Protein AF-A0A535D2T0-F1 (afdb_monomer_lite)

pLDDT: mean 85.24, std 17.73, range [29.12, 98.12]

Secondary structure (DSSP, 8-state):
---------S--HHHHHHHTTPBP-STT--SBP-EE---B-TTSPBP--EE-TTT-EEETTEEE-HHHHHHHHH-S-GGG-SSPPPTT--HHHHHHHHHHHHHHHHHHHHHHTPPSS--EEEEEEEEEE--TT-SS-EEEEEEEEE-SSSEEEEEEEEEETTEEEEEEEEETTEEEEEE--HHHHHHHTT----HHHHHHHHHHHHHHHHHHHHHHHTT------------------

Structure (mmCIF, N/CA/C/O backbone):
data_AF-A0A535D2T0-F1
#
_entry.id   AF-A0A535D2T0-F1
#
loop_
_atom_site.group_PDB
_atom_site.id
_atom_site.type_symbol
_atom_site.label_atom_id
_atom_site.label_alt_id
_atom_site.label_comp_id
_atom_site.label_asym_id
_atom_site.label_entity_id
_atom_site.label_seq_id
_atom_site.pdbx_PDB_ins_code
_atom_site.Cartn_x
_atom_site.Cartn_y
_atom_site.Cartn_z
_atom_site.occupancy
_atom_site.B_iso_or_equiv
_atom_site.auth_seq_id
_atom_site.auth_comp_id
_atom_site.auth_asym_id
_atom_site.auth_atom_id
_atom_site.pdbx_PDB_model_num
ATOM 1 N N . MET A 1 1 ? 11.724 24.319 3.355 1.00 32.16 1 MET A N 1
ATOM 2 C CA . MET A 1 1 ? 12.543 24.125 2.138 1.00 32.16 1 MET A CA 1
ATOM 3 C C . MET A 1 1 ? 11.743 23.269 1.171 1.00 32.16 1 MET A C 1
ATOM 5 O O . MET A 1 1 ? 11.440 22.133 1.502 1.00 32.16 1 MET A O 1
ATOM 9 N N . ARG A 1 2 ? 11.297 23.830 0.041 1.00 29.12 2 ARG A N 1
ATOM 10 C CA . ARG A 1 2 ? 10.563 23.071 -0.983 1.00 29.12 2 ARG A CA 1
ATOM 11 C C . ARG A 1 2 ? 11.565 22.182 -1.707 1.00 29.12 2 ARG A C 1
ATOM 13 O O . ARG A 1 2 ? 12.513 22.702 -2.284 1.00 29.12 2 ARG A O 1
ATOM 20 N N . ALA A 1 3 ? 11.389 20.868 -1.647 1.00 35.69 3 ALA A N 1
ATOM 21 C CA . ALA A 1 3 ? 12.226 19.958 -2.407 1.00 35.69 3 ALA A CA 1
ATOM 22 C C . ALA A 1 3 ? 11.875 20.107 -3.896 1.00 35.69 3 ALA A C 1
ATOM 24 O O . ALA A 1 3 ? 10.847 19.625 -4.372 1.00 35.69 3 ALA A O 1
ATOM 25 N N . THR A 1 4 ? 12.705 20.859 -4.615 1.00 38.69 4 THR A N 1
ATOM 26 C CA . THR A 1 4 ? 12.590 21.121 -6.050 1.00 38.69 4 THR A CA 1
ATOM 27 C C . THR A 1 4 ? 13.006 19.870 -6.826 1.00 38.69 4 THR A C 1
ATOM 29 O O . THR A 1 4 ? 14.063 19.821 -7.450 1.00 38.69 4 THR A O 1
ATOM 32 N N . TRP A 1 5 ? 12.197 18.813 -6.772 1.00 50.75 5 TRP A N 1
ATOM 33 C CA . TRP A 1 5 ? 12.393 17.644 -7.624 1.00 50.75 5 TRP A CA 1
ATOM 34 C C . TRP A 1 5 ? 11.958 18.022 -9.035 1.00 50.75 5 TRP A C 1
ATOM 36 O O . TRP A 1 5 ? 10.770 18.049 -9.359 1.00 50.75 5 TRP A O 1
ATOM 46 N N . MET A 1 6 ? 12.945 18.403 -9.846 1.00 41.84 6 MET A N 1
ATOM 47 C CA . MET A 1 6 ? 12.777 18.883 -11.211 1.00 41.84 6 MET A CA 1
ATOM 48 C C . MET A 1 6 ? 11.765 18.039 -11.991 1.00 41.84 6 MET A C 1
ATOM 50 O O . MET A 1 6 ? 11.841 16.808 -12.102 1.00 41.84 6 MET A O 1
ATOM 54 N N . ARG A 1 7 ? 10.796 18.756 -12.549 1.00 45.97 7 ARG A N 1
ATOM 55 C CA . ARG A 1 7 ? 9.816 18.283 -13.513 1.00 45.97 7 ARG A CA 1
ATOM 56 C C . ARG A 1 7 ? 10.589 17.873 -14.783 1.00 45.97 7 ARG A C 1
ATOM 58 O O . ARG A 1 7 ? 10.779 18.696 -15.664 1.00 45.97 7 ARG A O 1
ATOM 65 N N . ARG A 1 8 ? 11.115 16.638 -14.864 1.00 50.62 8 ARG A N 1
ATOM 66 C CA . ARG A 1 8 ? 11.591 16.072 -16.145 1.00 50.62 8 ARG A CA 1
ATOM 67 C C . ARG A 1 8 ? 10.374 15.962 -17.059 1.00 50.62 8 ARG A C 1
ATOM 69 O O . ARG A 1 8 ? 9.537 15.094 -16.839 1.00 50.62 8 ARG A O 1
ATOM 76 N N . THR A 1 9 ? 10.259 16.882 -18.008 1.00 52.25 9 THR A N 1
ATOM 77 C CA . THR A 1 9 ? 9.260 16.867 -19.085 1.00 52.25 9 THR A CA 1
ATOM 78 C C . THR A 1 9 ? 9.832 16.322 -20.396 1.00 52.25 9 THR A C 1
ATOM 80 O O . THR A 1 9 ? 9.062 16.057 -21.309 1.00 52.25 9 THR A O 1
ATOM 83 N N . ALA A 1 10 ? 11.151 16.106 -20.483 1.00 56.84 10 ALA A N 1
ATOM 84 C CA . ALA A 1 10 ? 11.824 15.522 -21.642 1.00 56.84 10 ALA A CA 1
ATOM 85 C C . ALA A 1 10 ? 12.640 14.277 -21.251 1.00 56.84 10 ALA A C 1
ATOM 87 O O . ALA A 1 10 ? 13.249 14.240 -20.175 1.00 56.84 10 ALA A O 1
ATOM 88 N N . THR A 1 11 ? 12.640 13.275 -22.134 1.00 65.31 11 THR A N 1
ATOM 89 C CA . THR A 1 11 ? 13.552 12.122 -22.117 1.00 65.31 11 THR A CA 1
ATOM 90 C C . THR A 1 11 ? 14.993 12.637 -22.109 1.00 65.31 11 THR A C 1
ATOM 92 O O . THR A 1 11 ? 15.336 13.497 -22.916 1.00 65.31 11 THR A O 1
ATOM 95 N N . SER A 1 12 ? 15.831 12.191 -21.167 1.00 74.69 12 SER A N 1
ATOM 96 C CA . SER A 1 12 ? 17.238 12.621 -21.135 1.00 74.69 12 SER A CA 1
ATOM 97 C C . SER A 1 12 ? 18.080 11.839 -22.156 1.00 74.69 12 SER A C 1
ATOM 99 O O . SER A 1 12 ? 17.710 10.712 -22.479 1.00 74.69 12 SER A O 1
ATOM 101 N N . PRO A 1 13 ? 19.250 12.338 -22.601 1.00 78.06 13 PRO A N 1
ATOM 102 C CA . PRO A 1 13 ? 20.151 11.577 -23.479 1.00 78.06 13 PRO A CA 1
ATOM 103 C C . PRO A 1 13 ? 20.547 10.203 -22.909 1.00 78.06 13 PRO A C 1
ATOM 105 O O . PRO A 1 13 ? 20.735 9.239 -23.643 1.00 78.06 13 PRO A O 1
ATOM 108 N N . ALA A 1 14 ? 20.630 10.089 -21.579 1.00 78.19 14 ALA A N 1
ATOM 109 C CA . ALA A 1 14 ? 20.868 8.815 -20.903 1.00 78.19 14 ALA A CA 1
ATOM 110 C C . ALA A 1 14 ? 19.659 7.866 -20.983 1.00 78.19 14 ALA A C 1
ATOM 112 O O . ALA A 1 14 ? 19.832 6.650 -21.036 1.00 78.19 14 ALA A O 1
ATOM 113 N N . ASP A 1 15 ? 18.439 8.409 -21.000 1.00 78.44 15 ASP A N 1
ATOM 114 C CA . ASP A 1 15 ? 17.224 7.625 -21.219 1.00 78.44 15 ASP A CA 1
ATOM 115 C C . ASP A 1 15 ? 17.144 7.167 -22.682 1.00 78.44 15 ASP A C 1
ATOM 117 O O . ASP A 1 15 ? 16.848 6.004 -22.929 1.00 78.44 15 ASP A O 1
ATOM 121 N N . GLU A 1 16 ? 17.479 8.034 -23.643 1.00 81.38 16 GLU A N 1
ATOM 122 C CA . GLU A 1 16 ? 17.550 7.678 -25.068 1.00 81.38 16 GLU A CA 1
ATOM 123 C C . GLU A 1 16 ? 18.555 6.548 -25.315 1.00 81.38 16 GLU A C 1
ATOM 125 O O . GLU A 1 16 ? 18.206 5.543 -25.932 1.00 81.38 16 GLU A O 1
ATOM 130 N N . ALA A 1 17 ? 19.764 6.657 -24.756 1.00 81.00 17 ALA A N 1
ATOM 131 C CA . ALA A 1 17 ? 20.780 5.609 -24.838 1.00 81.00 17 ALA A CA 1
ATOM 132 C C . ALA A 1 17 ? 20.328 4.292 -24.183 1.00 81.00 17 ALA A C 1
ATOM 134 O O . ALA A 1 17 ? 20.606 3.220 -24.711 1.00 81.00 17 ALA A O 1
ATOM 135 N N . ALA A 1 18 ? 19.612 4.356 -23.055 1.00 79.38 18 ALA A N 1
ATOM 136 C CA . ALA A 1 18 ? 19.095 3.169 -22.373 1.00 79.38 18 ALA A CA 1
ATOM 137 C C . ALA A 1 18 ? 17.925 2.497 -23.116 1.00 79.38 18 ALA A C 1
ATOM 139 O O . ALA A 1 18 ? 17.694 1.305 -22.931 1.00 79.38 18 ALA A O 1
ATOM 140 N N . ILE A 1 19 ? 17.162 3.249 -23.915 1.00 89.12 19 ILE A N 1
ATOM 141 C CA . ILE A 1 19 ? 16.020 2.740 -24.690 1.00 89.12 19 ILE A CA 1
ATOM 142 C C . ILE A 1 19 ? 16.472 2.222 -26.062 1.00 89.12 19 ILE A C 1
ATOM 144 O O . ILE A 1 19 ? 15.859 1.294 -26.592 1.00 89.12 19 ILE A O 1
ATOM 148 N N . ALA A 1 20 ? 17.531 2.795 -26.639 1.00 87.75 20 ALA A N 1
ATOM 149 C CA . ALA A 1 20 ? 18.030 2.446 -27.964 1.00 87.75 20 ALA A CA 1
ATOM 150 C C . ALA A 1 20 ? 18.338 0.941 -28.085 1.00 87.75 20 ALA A C 1
ATOM 152 O O . ALA A 1 20 ? 19.278 0.427 -27.485 1.00 87.75 20 ALA A O 1
ATOM 153 N N . GLY A 1 21 ? 17.518 0.227 -28.865 1.00 84.94 21 GLY A N 1
ATOM 154 C CA . GLY A 1 21 ? 17.647 -1.219 -29.079 1.00 84.94 21 GLY A CA 1
ATOM 155 C C . GLY A 1 21 ? 17.269 -2.096 -27.877 1.00 84.94 21 GLY A C 1
ATOM 156 O O . GLY A 1 21 ? 17.417 -3.313 -27.953 1.00 84.94 21 GLY A O 1
ATOM 157 N N . ALA A 1 22 ? 16.772 -1.517 -26.780 1.00 91.25 22 ALA A N 1
ATOM 158 C CA . ALA A 1 22 ? 16.397 -2.272 -25.592 1.00 91.25 22 ALA A CA 1
ATOM 159 C C . ALA A 1 22 ? 15.049 -2.989 -25.771 1.00 91.25 22 ALA A C 1
ATOM 161 O O . ALA A 1 22 ? 14.086 -2.437 -26.311 1.00 91.25 22 ALA A O 1
ATOM 162 N N . ALA A 1 23 ? 14.955 -4.213 -25.251 1.00 94.69 23 ALA A N 1
ATOM 163 C CA . ALA A 1 23 ? 13.699 -4.949 -25.144 1.00 94.69 23 ALA A CA 1
ATOM 164 C C . ALA A 1 23 ? 12.883 -4.493 -23.922 1.00 94.69 23 ALA A C 1
ATOM 166 O O . ALA A 1 23 ? 13.405 -3.903 -22.970 1.00 94.69 23 ALA A O 1
ATOM 167 N N . CYS A 1 24 ? 11.580 -4.767 -23.943 1.00 96.50 24 CYS A N 1
ATOM 168 C CA . CYS A 1 24 ? 10.714 -4.581 -22.785 1.00 96.50 24 CYS A CA 1
ATOM 169 C C . CYS A 1 24 ? 11.124 -5.523 -21.640 1.00 96.50 24 CYS A C 1
ATOM 171 O O . CYS A 1 24 ? 11.307 -6.713 -21.847 1.00 96.50 24 CYS A O 1
ATOM 173 N N . THR A 1 25 ? 11.179 -5.018 -20.405 1.00 96.31 25 THR A N 1
ATOM 174 C CA . THR A 1 25 ? 11.509 -5.818 -19.205 1.00 96.31 25 THR A CA 1
ATOM 175 C C . THR A 1 25 ? 10.333 -6.688 -18.713 1.00 96.31 25 THR A C 1
ATOM 177 O O . THR A 1 25 ? 10.425 -7.360 -17.689 1.00 96.31 25 THR A O 1
ATOM 180 N N . ALA A 1 26 ? 9.190 -6.662 -19.400 1.00 93.94 26 ALA A N 1
ATOM 181 C CA . ALA A 1 26 ? 8.055 -7.507 -19.036 1.00 93.94 26 ALA A CA 1
ATOM 182 C C . ALA A 1 26 ? 8.375 -8.965 -19.388 1.00 93.94 26 ALA A C 1
ATOM 184 O O . ALA A 1 26 ? 8.901 -9.218 -20.470 1.00 93.94 26 ALA A O 1
ATOM 185 N N . ALA A 1 27 ? 8.031 -9.899 -18.497 1.00 90.31 27 ALA A N 1
ATOM 186 C CA . ALA A 1 27 ? 8.139 -11.324 -18.790 1.00 90.31 27 ALA A CA 1
ATOM 187 C C . ALA A 1 27 ? 7.379 -11.654 -20.085 1.00 90.31 27 ALA A C 1
ATOM 189 O O . ALA A 1 27 ? 6.301 -11.102 -20.322 1.00 90.31 27 ALA A O 1
ATOM 190 N N . ASP A 1 28 ? 7.985 -12.497 -20.920 1.00 91.94 28 ASP A N 1
ATOM 191 C CA . ASP A 1 28 ? 7.426 -12.978 -22.188 1.00 91.94 28 ASP A CA 1
ATOM 192 C C . ASP A 1 28 ? 7.034 -11.865 -23.185 1.00 91.94 28 ASP A C 1
ATOM 194 O O . ASP A 1 28 ? 6.155 -12.038 -24.029 1.00 91.94 28 ASP A O 1
ATOM 198 N N . CYS A 1 29 ? 7.677 -10.691 -23.104 1.00 95.06 29 CYS A N 1
ATOM 199 C CA . CYS A 1 29 ? 7.431 -9.576 -24.015 1.00 95.06 29 CYS A CA 1
ATOM 200 C C . CYS A 1 29 ? 8.644 -9.261 -24.893 1.00 95.06 29 CYS A C 1
ATOM 202 O O . CYS A 1 29 ? 9.662 -8.769 -24.418 1.00 95.06 29 CYS A O 1
ATOM 204 N N . GLU A 1 30 ? 8.478 -9.415 -26.204 1.00 94.94 30 GLU A N 1
ATOM 205 C CA . GLU A 1 30 ? 9.540 -9.171 -27.193 1.00 94.94 30 GLU A CA 1
ATOM 206 C C . GLU A 1 30 ? 9.488 -7.766 -27.821 1.00 94.94 30 GLU A C 1
ATOM 208 O O . GLU A 1 30 ? 10.270 -7.427 -28.706 1.00 94.94 30 GLU A O 1
ATOM 213 N N . ARG A 1 31 ? 8.549 -6.913 -27.392 1.00 95.94 31 ARG A N 1
ATOM 214 C CA . ARG A 1 31 ? 8.401 -5.564 -27.958 1.00 95.94 31 ARG A CA 1
ATOM 215 C C . ARG A 1 31 ? 9.595 -4.683 -27.596 1.00 95.94 31 ARG A C 1
ATOM 217 O O . ARG A 1 31 ? 10.077 -4.719 -26.464 1.00 95.94 31 ARG A O 1
ATOM 224 N N . ALA A 1 32 ? 9.972 -3.798 -28.517 1.00 96.00 32 ALA A N 1
ATOM 225 C CA . ALA A 1 32 ? 10.946 -2.749 -28.246 1.00 96.00 32 ALA A CA 1
ATOM 226 C C . ALA A 1 32 ? 10.481 -1.841 -27.095 1.00 96.00 32 ALA A C 1
ATOM 228 O O . ALA A 1 32 ? 9.300 -1.470 -26.992 1.00 96.00 32 ALA A O 1
ATOM 229 N N . ALA A 1 33 ? 11.417 -1.483 -26.223 1.00 95.88 33 ALA A N 1
ATOM 230 C CA . ALA A 1 33 ? 11.189 -0.468 -25.218 1.00 95.88 33 ALA A CA 1
ATOM 231 C C . ALA A 1 33 ? 11.037 0.905 -25.878 1.00 95.88 33 ALA A C 1
ATOM 233 O O . ALA A 1 33 ? 11.656 1.208 -26.893 1.00 95.88 33 ALA A O 1
ATOM 234 N N . VAL A 1 34 ? 10.202 1.746 -25.274 1.00 94.62 34 VAL A N 1
ATOM 235 C CA . VAL A 1 34 ? 9.989 3.135 -25.718 1.00 94.62 34 VAL A CA 1
ATOM 236 C C . VAL A 1 34 ? 10.179 4.135 -24.584 1.00 94.62 34 VAL A C 1
ATOM 238 O O . VAL A 1 34 ? 10.232 5.335 -24.825 1.00 94.62 34 VAL A O 1
ATOM 241 N N . VAL A 1 35 ? 10.252 3.654 -23.341 1.00 93.69 35 VAL A N 1
ATOM 242 C CA . VAL A 1 35 ? 10.495 4.465 -22.149 1.00 93.69 35 VAL A CA 1
ATOM 243 C C . VAL A 1 35 ? 11.373 3.709 -21.162 1.00 93.69 35 VAL A C 1
ATOM 245 O O . VAL A 1 35 ? 11.297 2.483 -21.043 1.00 93.69 35 VAL A O 1
ATOM 248 N N . ARG A 1 36 ? 12.148 4.459 -20.385 1.00 95.62 36 ARG A N 1
ATOM 249 C CA . ARG A 1 36 ? 12.746 3.993 -19.137 1.00 95.62 36 ARG A CA 1
ATOM 250 C C . ARG A 1 36 ? 11.834 4.371 -17.973 1.00 95.62 36 ARG A C 1
ATOM 252 O O . ARG A 1 36 ? 11.166 5.403 -18.012 1.00 95.62 36 ARG A O 1
ATOM 259 N N . CYS A 1 37 ? 11.789 3.543 -16.933 1.00 95.25 37 CYS A N 1
ATOM 260 C CA . CYS A 1 37 ? 11.044 3.889 -15.728 1.00 95.25 37 CYS A CA 1
ATOM 261 C C . CYS A 1 37 ? 11.619 5.159 -15.076 1.00 95.25 37 CYS A C 1
ATOM 263 O O . CYS A 1 37 ? 12.781 5.187 -14.684 1.00 95.25 37 CYS A O 1
ATOM 265 N N . ALA A 1 38 ? 10.780 6.175 -14.868 1.00 94.00 38 ALA A N 1
ATOM 266 C CA . ALA A 1 38 ? 11.188 7.474 -14.326 1.00 94.00 38 ALA A CA 1
ATOM 267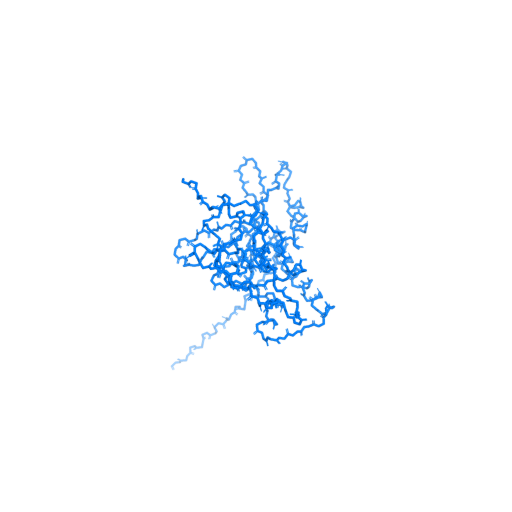 C C . ALA A 1 38 ? 11.409 7.498 -12.797 1.00 94.00 38 ALA A C 1
ATOM 269 O O . ALA A 1 38 ? 11.498 8.574 -12.199 1.00 94.00 38 ALA A O 1
ATOM 270 N N . TYR A 1 39 ? 11.433 6.339 -12.130 1.00 94.44 39 TYR A N 1
ATOM 271 C CA . TYR A 1 39 ? 11.565 6.275 -10.677 1.00 94.44 39 TYR A CA 1
ATOM 272 C C . TYR A 1 39 ? 13.005 6.532 -10.247 1.00 94.44 39 TYR A C 1
ATOM 274 O O . TYR A 1 39 ? 13.928 5.851 -10.698 1.00 94.44 39 TYR A O 1
ATOM 282 N N . ARG A 1 40 ? 13.170 7.477 -9.320 1.00 93.06 40 ARG A N 1
ATOM 283 C CA . ARG A 1 40 ? 14.438 7.801 -8.678 1.00 93.06 40 ARG A CA 1
ATOM 284 C C . ARG A 1 40 ? 14.217 7.901 -7.179 1.00 93.06 40 ARG A C 1
ATOM 286 O O . ARG A 1 40 ? 13.403 8.711 -6.744 1.00 93.06 40 ARG A O 1
ATOM 293 N N . ASP A 1 41 ? 14.906 7.069 -6.408 1.00 91.56 41 ASP A N 1
ATOM 294 C CA . ASP A 1 41 ? 14.770 7.081 -4.954 1.00 91.56 41 ASP A CA 1
ATOM 295 C C . ASP A 1 41 ? 15.443 8.307 -4.317 1.00 91.56 41 ASP A C 1
ATOM 297 O O . ASP A 1 41 ? 16.158 9.075 -4.969 1.00 91.56 41 ASP A O 1
ATOM 301 N N . ARG A 1 42 ? 15.225 8.492 -3.013 1.00 88.00 42 ARG A N 1
ATOM 302 C CA . ARG A 1 42 ? 15.826 9.579 -2.222 1.00 88.00 42 ARG A CA 1
ATOM 303 C C . ARG A 1 42 ? 17.358 9.622 -2.259 1.00 88.00 42 ARG A C 1
ATOM 305 O O . ARG A 1 42 ? 17.931 10.680 -2.029 1.00 88.00 42 ARG A O 1
ATOM 312 N N . ARG A 1 43 ? 18.023 8.491 -2.526 1.00 89.69 43 ARG A N 1
ATOM 313 C CA . ARG A 1 43 ? 19.491 8.385 -2.619 1.00 89.69 43 ARG A CA 1
ATOM 314 C C . ARG A 1 43 ? 19.987 8.683 -4.033 1.00 89.69 43 ARG A C 1
ATOM 316 O O . ARG A 1 43 ? 21.182 8.622 -4.300 1.00 89.69 43 ARG A O 1
ATOM 323 N N . GLY A 1 44 ? 19.069 8.985 -4.947 1.00 90.12 44 GLY A N 1
ATOM 324 C CA . GLY A 1 44 ? 19.352 9.259 -6.340 1.00 90.12 44 GLY A CA 1
ATOM 325 C C . GLY A 1 44 ? 19.502 8.013 -7.206 1.00 90.12 44 GLY A C 1
ATOM 326 O O . GLY A 1 44 ? 19.823 8.186 -8.383 1.00 90.12 44 GLY A O 1
ATOM 327 N N . ARG A 1 45 ? 19.256 6.801 -6.678 1.00 93.56 45 ARG A N 1
ATOM 328 C CA . ARG A 1 45 ? 19.287 5.572 -7.481 1.00 93.56 45 ARG A CA 1
ATOM 329 C C . ARG A 1 45 ? 18.070 5.524 -8.382 1.00 93.56 45 ARG A C 1
ATOM 331 O O . ARG A 1 45 ? 16.946 5.774 -7.949 1.00 93.56 45 ARG A O 1
ATOM 338 N N . GLU A 1 46 ? 18.303 5.171 -9.631 1.00 94.62 46 GLU A N 1
ATOM 339 C CA . GLU A 1 46 ? 17.268 5.102 -10.652 1.00 94.62 46 GLU A CA 1
ATOM 340 C C . GLU A 1 46 ? 16.852 3.657 -10.899 1.00 94.62 46 GLU A C 1
ATOM 342 O O . GLU A 1 46 ? 17.666 2.734 -10.830 1.00 94.62 46 GLU A O 1
ATOM 347 N N . CYS A 1 47 ? 15.587 3.458 -11.256 1.00 95.00 47 CYS A N 1
ATOM 348 C CA . CYS A 1 47 ? 15.182 2.195 -11.848 1.00 95.00 47 CYS A CA 1
ATOM 349 C C . CYS A 1 47 ? 15.848 2.034 -13.224 1.00 95.00 47 CYS A C 1
ATOM 351 O O . CYS A 1 47 ? 15.849 2.950 -14.050 1.00 95.00 47 CYS A O 1
ATOM 353 N N . THR A 1 48 ? 16.413 0.859 -13.480 1.00 94.06 48 THR A N 1
ATOM 354 C CA . THR A 1 48 ? 17.101 0.540 -14.741 1.00 94.06 48 THR A CA 1
ATOM 355 C C . THR A 1 48 ? 16.195 -0.152 -15.759 1.00 94.06 48 THR A C 1
ATOM 357 O O . THR A 1 48 ? 16.626 -0.422 -16.871 1.00 94.06 48 THR A O 1
ATOM 360 N N . THR A 1 49 ? 14.938 -0.430 -15.400 1.00 95.38 49 THR A N 1
ATOM 361 C CA . THR A 1 49 ? 14.004 -1.159 -16.271 1.00 95.38 49 THR A CA 1
ATOM 362 C C . THR A 1 49 ? 13.457 -0.293 -17.407 1.00 95.38 49 THR A C 1
ATOM 364 O O . THR A 1 49 ? 13.192 0.906 -17.242 1.00 95.38 49 THR A O 1
ATOM 367 N N . THR A 1 50 ? 13.228 -0.935 -18.546 1.00 96.69 50 THR A N 1
ATOM 368 C CA . THR A 1 50 ? 12.749 -0.345 -19.800 1.00 96.69 50 THR A CA 1
ATOM 369 C C . THR A 1 50 ? 11.443 -1.013 -20.232 1.00 96.69 50 THR A C 1
ATOM 371 O O . THR A 1 50 ? 11.251 -2.216 -20.048 1.00 96.69 50 THR A O 1
ATOM 374 N N . TRP A 1 51 ? 10.502 -0.243 -20.780 1.00 96.75 51 TRP A N 1
ATOM 375 C CA . TRP A 1 51 ? 9.137 -0.721 -21.030 1.00 96.75 51 TRP A CA 1
ATOM 376 C C . TRP A 1 51 ? 8.605 -0.264 -22.382 1.00 96.75 51 TRP A C 1
ATOM 378 O O . TRP A 1 51 ? 8.863 0.853 -22.838 1.00 96.75 51 TRP A O 1
ATOM 388 N N . CYS A 1 52 ? 7.835 -1.139 -23.026 1.00 96.56 52 CYS A N 1
ATOM 389 C CA . CYS A 1 52 ? 7.094 -0.810 -24.237 1.00 96.56 52 CYS A CA 1
ATOM 390 C C . CYS A 1 52 ? 5.837 0.018 -23.902 1.00 96.56 52 CYS A C 1
ATOM 392 O O . CYS A 1 52 ? 5.436 0.144 -22.742 1.00 96.56 52 CYS A O 1
ATOM 394 N N . GLY A 1 53 ? 5.170 0.553 -24.929 1.00 94.12 53 GLY A N 1
ATOM 395 C CA . GLY A 1 53 ? 3.967 1.374 -24.749 1.00 94.12 53 GLY A CA 1
ATOM 396 C C . GLY A 1 53 ? 2.791 0.663 -24.066 1.00 94.12 53 GLY A C 1
ATOM 397 O O . GLY A 1 53 ? 1.934 1.341 -23.517 1.00 94.12 53 GLY A O 1
ATOM 398 N N . GLN A 1 54 ? 2.761 -0.676 -24.063 1.00 95.56 54 GLN A N 1
ATOM 399 C CA . GLN A 1 54 ? 1.712 -1.459 -23.396 1.00 95.56 54 GLN A CA 1
ATOM 400 C C . GLN A 1 54 ? 1.994 -1.741 -21.916 1.00 95.56 54 GLN A C 1
ATOM 402 O O . GLN A 1 54 ? 1.057 -1.920 -21.147 1.00 95.56 54 GLN A O 1
ATOM 407 N N . HIS A 1 55 ? 3.266 -1.805 -21.516 1.00 96.69 55 HIS A N 1
ATOM 408 C CA . HIS A 1 55 ? 3.648 -2.199 -20.157 1.00 96.69 55 HIS A CA 1
ATOM 409 C C . HIS A 1 55 ? 4.129 -1.034 -19.286 1.00 96.69 55 HIS A C 1
ATOM 411 O O . HIS A 1 55 ? 4.342 -1.212 -18.083 1.00 96.69 55 HIS A O 1
ATOM 417 N N . ARG A 1 56 ? 4.282 0.161 -19.865 1.00 95.50 56 ARG A N 1
ATOM 418 C CA . ARG A 1 56 ? 4.452 1.383 -19.078 1.00 95.50 56 ARG A CA 1
ATOM 419 C C . ARG A 1 56 ? 3.139 1.767 -18.404 1.00 95.50 56 ARG A C 1
ATOM 421 O O . ARG A 1 56 ? 2.062 1.566 -18.958 1.00 95.50 56 ARG A O 1
ATOM 428 N N . VAL A 1 57 ? 3.242 2.376 -17.232 1.00 95.88 57 VAL A N 1
ATOM 429 C CA . VAL A 1 57 ? 2.105 2.952 -16.514 1.00 95.88 57 VAL A CA 1
ATOM 430 C C . VAL A 1 57 ? 2.401 4.423 -16.260 1.00 95.88 57 VAL A C 1
ATOM 432 O O . VAL A 1 57 ? 3.441 4.753 -15.692 1.00 95.88 57 VAL A O 1
ATOM 435 N N . GLU A 1 58 ? 1.498 5.303 -16.682 1.00 93.50 58 GLU A N 1
ATOM 436 C CA . GLU A 1 58 ? 1.590 6.734 -16.388 1.00 93.50 58 GLU A CA 1
ATOM 437 C C . GLU A 1 58 ? 1.087 7.001 -14.966 1.00 93.50 58 GLU A C 1
ATOM 439 O O . GLU A 1 58 ? -0.037 6.640 -14.616 1.00 93.50 58 GLU A O 1
ATOM 444 N N . ALA A 1 59 ? 1.904 7.654 -14.143 1.00 88.50 59 ALA A N 1
ATOM 445 C CA . ALA A 1 59 ? 1.499 8.149 -12.829 1.00 88.50 59 ALA A CA 1
ATOM 446 C C . ALA A 1 59 ? 2.081 9.548 -12.629 1.00 88.50 59 ALA A C 1
ATOM 448 O O . ALA A 1 59 ? 3.222 9.804 -12.998 1.00 88.50 59 ALA A O 1
ATOM 449 N N . SER A 1 60 ? 1.301 10.491 -12.096 1.00 85.00 60 SER A N 1
ATOM 450 C CA . SER A 1 60 ? 1.765 11.872 -11.861 1.00 85.00 60 SER A CA 1
ATOM 451 C C . SER A 1 60 ? 2.451 12.526 -13.084 1.00 85.00 60 SER A C 1
ATOM 453 O O . SER A 1 60 ? 3.389 13.309 -12.932 1.00 85.00 60 SER A O 1
ATOM 455 N N . GLY A 1 61 ? 1.995 12.184 -14.297 1.00 86.56 61 GLY A N 1
ATOM 456 C CA . GLY A 1 61 ? 2.524 12.698 -15.566 1.00 86.56 61 GLY A CA 1
ATOM 457 C C . GLY A 1 61 ? 3.896 12.153 -15.983 1.00 86.56 61 GLY A C 1
ATOM 458 O O . GLY A 1 61 ? 4.581 12.815 -16.761 1.00 86.56 61 GLY A O 1
ATOM 459 N N . LYS A 1 62 ? 4.333 11.006 -15.445 1.00 90.69 62 LYS A N 1
ATOM 460 C CA . LYS A 1 62 ? 5.590 10.342 -15.816 1.00 90.69 62 LYS A CA 1
ATOM 461 C C . LYS A 1 62 ? 5.387 8.838 -16.060 1.00 90.69 62 LYS A C 1
ATOM 463 O O . LYS A 1 62 ? 4.571 8.222 -15.365 1.00 90.69 62 LYS A O 1
ATOM 468 N N . PRO A 1 63 ? 6.192 8.223 -16.948 1.00 93.94 63 PRO A N 1
ATOM 469 C CA . PRO A 1 63 ? 6.132 6.793 -17.206 1.00 93.94 63 PRO A CA 1
ATOM 470 C C . PRO A 1 63 ? 6.891 5.993 -16.140 1.00 93.94 63 PRO A C 1
ATOM 472 O O . PRO A 1 63 ? 8.062 6.245 -15.842 1.00 93.94 63 PRO A O 1
ATOM 475 N N . TYR A 1 64 ? 6.250 4.961 -15.605 1.00 95.06 64 TYR A N 1
ATOM 476 C CA . TYR A 1 64 ? 6.825 4.046 -14.624 1.00 95.06 64 TYR A CA 1
ATOM 477 C C . TYR A 1 64 ? 6.645 2.587 -15.037 1.00 95.06 64 TYR A C 1
ATOM 479 O O . TYR A 1 64 ? 5.750 2.233 -15.807 1.00 95.06 64 TYR A O 1
ATOM 487 N N . CYS A 1 65 ? 7.473 1.713 -14.465 1.00 95.81 65 CYS A N 1
ATOM 488 C CA . CYS A 1 65 ? 7.152 0.294 -14.408 1.00 95.81 65 CYS A CA 1
ATOM 489 C C . CYS A 1 65 ? 5.919 0.074 -13.515 1.00 95.81 65 CYS A C 1
ATOM 491 O O . CYS A 1 65 ? 5.668 0.862 -12.599 1.00 95.81 65 CYS A O 1
ATOM 493 N N . ARG A 1 66 ? 5.188 -1.034 -13.700 1.00 93.88 66 ARG A N 1
ATOM 494 C CA . ARG A 1 66 ? 4.012 -1.375 -12.870 1.00 93.88 66 ARG A CA 1
ATOM 495 C C . ARG A 1 66 ? 4.292 -1.280 -11.365 1.00 93.88 66 ARG A C 1
ATOM 497 O O . ARG A 1 66 ? 3.462 -0.790 -10.605 1.00 93.88 66 ARG A O 1
ATOM 504 N N . ARG A 1 67 ? 5.475 -1.731 -10.937 1.00 93.81 67 ARG A N 1
ATOM 505 C CA . ARG A 1 67 ? 5.912 -1.686 -9.535 1.00 93.81 67 ARG A CA 1
ATOM 506 C C . ARG A 1 67 ? 5.987 -0.249 -9.016 1.00 93.81 67 ARG A C 1
ATOM 508 O O . ARG A 1 67 ? 5.387 0.063 -7.992 1.00 93.81 67 ARG A O 1
ATOM 515 N N . HIS A 1 68 ? 6.740 0.610 -9.695 1.00 95.44 68 HIS A N 1
ATOM 516 C CA . HIS A 1 68 ? 6.967 1.985 -9.252 1.00 95.44 68 HIS A CA 1
ATOM 517 C C . HIS A 1 68 ? 5.751 2.876 -9.461 1.00 95.44 68 HIS A C 1
ATOM 519 O O . HIS A 1 68 ? 5.547 3.780 -8.662 1.00 95.44 68 HIS A O 1
ATOM 525 N N . ALA A 1 69 ? 4.896 2.574 -10.436 1.00 93.31 69 ALA A N 1
ATOM 526 C CA . ALA A 1 69 ? 3.584 3.200 -10.544 1.00 93.31 69 ALA A CA 1
ATOM 527 C C . ALA A 1 69 ? 2.722 2.913 -9.309 1.00 93.31 69 ALA A C 1
ATOM 529 O O . ALA A 1 69 ? 2.108 3.828 -8.774 1.00 93.31 69 ALA A O 1
ATOM 530 N N . GLY A 1 70 ? 2.727 1.670 -8.808 1.00 92.06 70 GLY A N 1
ATOM 531 C CA . GLY A 1 70 ? 2.033 1.314 -7.567 1.00 92.06 70 GLY A CA 1
ATOM 532 C C . GLY A 1 70 ? 2.588 2.044 -6.342 1.00 92.06 70 GLY A C 1
ATOM 533 O O . GLY A 1 70 ? 1.824 2.497 -5.497 1.00 92.06 70 GLY A O 1
ATOM 534 N N . VAL A 1 71 ? 3.912 2.216 -6.267 1.00 93.19 71 VAL A N 1
ATOM 535 C CA . VAL A 1 71 ? 4.545 3.012 -5.204 1.00 93.19 71 VAL A CA 1
ATOM 536 C C . VAL A 1 71 ? 4.136 4.479 -5.305 1.00 93.19 71 VAL A C 1
ATOM 538 O O . VAL A 1 71 ? 3.664 5.030 -4.325 1.00 93.19 71 VAL A O 1
ATOM 541 N N . VAL A 1 72 ? 4.272 5.108 -6.473 1.00 91.38 72 VAL A N 1
ATOM 542 C CA . VAL A 1 72 ? 3.928 6.527 -6.668 1.00 91.38 72 VAL A CA 1
ATOM 543 C C . VAL A 1 72 ? 2.436 6.771 -6.438 1.00 91.38 72 VAL A C 1
ATOM 545 O O . VAL A 1 72 ? 2.078 7.736 -5.770 1.00 91.38 72 VAL A O 1
ATOM 548 N N . GLY A 1 73 ? 1.573 5.873 -6.918 1.00 89.44 73 GLY A N 1
ATOM 549 C CA . GLY A 1 73 ? 0.128 5.945 -6.706 1.00 89.44 73 GLY A CA 1
ATOM 550 C C . GLY A 1 73 ? -0.286 5.823 -5.237 1.00 89.44 73 GLY A C 1
ATOM 551 O O . GLY A 1 73 ? -1.298 6.398 -4.848 1.00 89.44 73 GLY A O 1
ATOM 552 N N . ALA A 1 74 ? 0.506 5.137 -4.405 1.00 89.56 74 ALA A N 1
ATOM 553 C CA . ALA A 1 74 ? 0.265 5.058 -2.966 1.00 89.56 74 ALA A CA 1
ATOM 554 C C . ALA A 1 74 ? 0.528 6.390 -2.240 1.00 89.56 74 ALA A C 1
ATOM 556 O O . ALA A 1 74 ? -0.073 6.649 -1.200 1.00 89.56 74 ALA A O 1
ATOM 557 N N . LEU A 1 75 ? 1.406 7.249 -2.767 1.00 86.75 75 LEU A N 1
ATOM 558 C CA . LEU A 1 75 ? 1.866 8.477 -2.107 1.00 86.75 75 LEU A CA 1
ATOM 559 C C . LEU A 1 75 ? 0.923 9.662 -2.372 1.00 86.75 75 LEU A C 1
ATOM 561 O O . LEU A 1 75 ? 1.338 10.688 -2.908 1.00 86.75 75 LEU A O 1
ATOM 565 N N . ALA A 1 76 ? -0.350 9.516 -1.985 1.00 62.78 76 ALA A N 1
ATOM 566 C CA . ALA A 1 76 ? -1.452 10.441 -2.287 1.00 62.78 76 ALA A CA 1
ATOM 567 C C . ALA A 1 76 ? -1.186 11.924 -1.946 1.00 62.78 76 ALA A C 1
ATOM 569 O O . ALA A 1 76 ? -1.798 12.804 -2.549 1.00 62.78 76 ALA A O 1
ATOM 570 N N . SER A 1 77 ? -0.258 12.222 -1.030 1.00 63.19 77 SER A N 1
ATOM 571 C CA . SER A 1 77 ? 0.293 13.568 -0.873 1.00 63.19 77 SER A CA 1
ATOM 572 C C . SER A 1 77 ? 1.808 13.517 -0.666 1.00 63.19 77 SER A C 1
ATOM 574 O O . SER A 1 77 ? 2.321 13.137 0.387 1.00 63.19 77 SER A O 1
ATOM 576 N N . TRP A 1 78 ? 2.524 13.930 -1.711 1.00 64.31 78 TRP A N 1
ATOM 577 C CA . TRP A 1 78 ? 3.982 14.053 -1.759 1.00 64.31 78 TRP A CA 1
ATOM 578 C C . TRP A 1 78 ? 4.544 15.019 -0.703 1.00 64.31 78 TRP A C 1
ATOM 580 O O . TRP A 1 78 ? 5.739 14.980 -0.419 1.00 64.31 78 TRP A O 1
ATOM 590 N N . GLU A 1 79 ? 3.696 15.863 -0.108 1.00 56.69 79 GLU A N 1
ATOM 591 C CA . GLU A 1 79 ? 4.061 16.843 0.920 1.00 56.69 79 GLU A CA 1
ATOM 592 C C . GLU A 1 79 ? 4.472 16.187 2.250 1.00 56.69 79 GLU A C 1
ATOM 594 O O . GLU A 1 79 ? 5.186 16.804 3.038 1.00 56.69 79 GLU A O 1
ATOM 599 N N . TYR A 1 80 ? 4.081 14.927 2.484 1.00 58.62 80 TYR A N 1
ATOM 600 C CA . TYR A 1 80 ? 4.368 14.180 3.719 1.00 58.62 80 TYR A CA 1
ATOM 601 C C . TYR A 1 80 ? 5.473 13.127 3.565 1.00 58.62 80 TYR A C 1
ATOM 603 O O . TYR A 1 80 ? 5.618 12.242 4.412 1.00 58.62 80 TYR A O 1
ATOM 611 N N . VAL A 1 81 ? 6.237 13.184 2.473 1.00 68.38 81 VAL A N 1
ATOM 612 C CA . VAL A 1 81 ? 7.251 12.180 2.142 1.00 68.38 81 VAL A CA 1
ATOM 613 C C . VAL A 1 81 ? 8.626 12.833 2.047 1.00 68.38 81 VAL A C 1
ATOM 615 O O . VAL A 1 81 ? 8.862 13.701 1.208 1.00 68.38 81 VAL A O 1
ATOM 618 N N . ASP A 1 82 ? 9.569 12.370 2.869 1.00 75.56 82 ASP A N 1
ATOM 619 C CA . ASP A 1 82 ? 10.969 12.807 2.819 1.00 75.56 82 ASP A CA 1
ATOM 620 C C . ASP A 1 82 ? 11.744 12.046 1.727 1.00 75.56 82 ASP A C 1
ATOM 622 O O . ASP A 1 82 ? 12.572 11.163 1.989 1.00 75.56 82 ASP A O 1
ATOM 626 N N . GLY A 1 83 ? 11.399 12.349 0.475 1.00 82.06 83 GLY A N 1
ATOM 627 C CA . GLY A 1 83 ? 11.946 11.701 -0.715 1.00 82.06 83 GLY A CA 1
ATOM 628 C C . GLY A 1 83 ? 11.360 10.311 -0.988 1.00 82.06 83 GLY A C 1
ATOM 629 O O . GLY A 1 83 ? 10.875 9.617 -0.094 1.00 82.06 83 GLY A O 1
ATOM 630 N N . LEU A 1 84 ? 11.406 9.897 -2.256 1.00 88.38 84 LEU A N 1
ATOM 631 C CA . LEU A 1 84 ? 10.838 8.617 -2.674 1.00 88.38 84 LEU A CA 1
ATOM 632 C C . LEU A 1 84 ? 11.535 7.435 -1.967 1.00 88.38 84 LEU A C 1
ATOM 634 O O . LEU A 1 84 ? 12.758 7.480 -1.779 1.00 88.38 84 LEU A O 1
ATOM 638 N N . PRO A 1 85 ? 10.782 6.383 -1.590 1.00 90.75 85 PRO A N 1
ATOM 639 C CA . PRO A 1 85 ? 11.349 5.184 -0.980 1.00 90.75 85 PRO A CA 1
ATOM 640 C C . PRO A 1 85 ? 12.435 4.557 -1.852 1.00 90.75 85 PRO A C 1
ATOM 642 O O . PRO A 1 85 ? 12.458 4.773 -3.069 1.00 90.75 85 PRO A O 1
ATOM 645 N N . ASP A 1 86 ? 13.306 3.760 -1.229 1.00 91.12 86 ASP A N 1
ATOM 646 C CA . ASP A 1 86 ? 14.383 3.047 -1.912 1.00 91.12 86 ASP A CA 1
ATOM 647 C C . ASP A 1 86 ? 13.837 2.315 -3.155 1.00 91.12 86 ASP A C 1
ATOM 649 O O . ASP A 1 86 ? 12.729 1.773 -3.131 1.00 91.12 86 ASP A O 1
ATOM 653 N N . VAL A 1 87 ? 14.604 2.303 -4.256 1.00 93.25 87 VAL A N 1
ATOM 654 C CA . VAL A 1 87 ? 14.152 1.762 -5.560 1.00 93.25 87 VAL A CA 1
ATOM 655 C C . VAL A 1 87 ? 13.606 0.332 -5.456 1.00 93.25 87 VAL A C 1
ATOM 657 O O . VAL A 1 87 ? 12.690 -0.048 -6.191 1.00 93.25 87 VAL A O 1
ATOM 660 N N . ASP A 1 88 ? 14.122 -0.428 -4.490 1.00 91.81 88 ASP A N 1
ATOM 661 C CA . ASP A 1 88 ? 13.741 -1.803 -4.210 1.00 91.81 88 ASP A CA 1
ATOM 662 C C . ASP A 1 88 ? 12.740 -1.987 -3.073 1.00 91.81 88 ASP A C 1
ATOM 664 O O . ASP A 1 88 ? 12.387 -3.127 -2.774 1.00 91.81 88 ASP A O 1
ATOM 668 N N . SER A 1 89 ? 12.185 -0.916 -2.521 1.00 91.75 89 SER A N 1
ATOM 669 C CA . SER A 1 89 ? 11.087 -1.024 -1.570 1.00 91.75 89 SER A CA 1
ATOM 670 C C . SER A 1 89 ? 9.743 -1.191 -2.280 1.00 91.75 89 SER A C 1
ATOM 672 O O . SER A 1 89 ? 9.463 -0.583 -3.318 1.00 91.75 89 SER A O 1
ATOM 674 N N . ARG A 1 90 ? 8.886 -2.045 -1.724 1.00 92.44 90 ARG A N 1
ATOM 675 C CA . ARG A 1 90 ? 7.460 -2.175 -2.061 1.00 92.44 90 ARG A CA 1
ATOM 676 C C . ARG A 1 90 ? 6.555 -1.741 -0.908 1.00 92.44 90 ARG A C 1
ATOM 678 O O . ARG A 1 90 ? 5.338 -1.830 -1.048 1.00 92.44 90 ARG A O 1
ATOM 685 N N . ALA A 1 91 ? 7.124 -1.243 0.191 1.00 94.50 91 ALA A N 1
ATOM 686 C CA . ALA A 1 91 ? 6.396 -0.983 1.429 1.00 94.50 91 ALA A CA 1
ATOM 687 C C . ALA A 1 91 ? 5.179 -0.047 1.258 1.00 94.50 91 ALA A C 1
ATOM 689 O O . ALA A 1 91 ? 4.085 -0.451 1.654 1.00 94.50 91 ALA A O 1
ATOM 690 N N . PRO A 1 92 ? 5.277 1.128 0.595 1.00 94.19 92 PRO A N 1
ATOM 691 C CA . PRO A 1 92 ? 4.115 2.006 0.422 1.00 94.19 92 PRO A CA 1
ATOM 692 C C . PRO A 1 92 ? 3.009 1.363 -0.415 1.00 94.19 92 PRO A C 1
ATOM 694 O O . PRO A 1 92 ? 1.830 1.491 -0.096 1.00 94.19 92 PRO A O 1
ATOM 697 N N . ALA A 1 93 ? 3.393 0.649 -1.477 1.00 94.25 93 ALA A N 1
ATOM 698 C CA . ALA A 1 93 ? 2.448 -0.040 -2.346 1.00 94.25 93 ALA A CA 1
ATOM 699 C C . ALA A 1 93 ? 1.728 -1.166 -1.592 1.00 94.25 93 ALA A C 1
ATOM 701 O O . ALA A 1 93 ? 0.521 -1.329 -1.749 1.00 94.25 93 ALA A O 1
ATOM 702 N N . LEU A 1 94 ? 2.450 -1.913 -0.750 1.00 96.25 94 LEU A N 1
ATOM 703 C CA . LEU A 1 94 ? 1.872 -2.985 0.054 1.00 96.25 94 LEU A CA 1
ATOM 704 C C . LEU A 1 94 ? 0.889 -2.449 1.104 1.00 96.25 94 LEU A C 1
ATOM 706 O O . LEU A 1 94 ? -0.213 -2.987 1.220 1.00 96.25 94 LEU A O 1
ATOM 710 N N . VAL A 1 95 ? 1.249 -1.375 1.818 1.00 96.19 95 VAL A N 1
ATOM 711 C CA . VAL A 1 95 ? 0.333 -0.701 2.757 1.00 96.19 95 VAL A CA 1
ATOM 712 C C . VAL A 1 95 ? -0.900 -0.210 2.014 1.00 96.19 95 VAL A C 1
ATOM 714 O O . VAL A 1 95 ? -2.010 -0.547 2.401 1.00 96.19 95 VAL A O 1
ATOM 717 N N . SER A 1 96 ? -0.720 0.538 0.921 1.00 95.06 96 SER A N 1
ATOM 718 C CA . SER A 1 96 ? -1.834 1.104 0.154 1.00 95.06 96 SER A CA 1
ATOM 719 C C . SER A 1 96 ? -2.791 0.032 -0.351 1.00 95.06 96 SER A C 1
ATOM 721 O O . SER A 1 96 ? -3.997 0.145 -0.152 1.00 95.06 96 SER A O 1
ATOM 723 N N . TRP A 1 97 ? -2.261 -1.028 -0.964 1.00 94.94 97 TRP A N 1
ATOM 724 C CA . TRP A 1 97 ? -3.081 -2.094 -1.523 1.00 94.94 97 TRP A CA 1
ATOM 725 C C . TRP A 1 97 ? -3.855 -2.835 -0.430 1.00 94.94 97 TRP A C 1
ATOM 727 O O . TRP A 1 97 ? -5.072 -2.959 -0.527 1.00 94.94 97 TRP A O 1
ATOM 737 N N . THR A 1 98 ? -3.180 -3.228 0.654 1.00 96.75 98 THR A N 1
ATOM 738 C CA . THR A 1 98 ? -3.842 -3.919 1.774 1.00 96.75 98 THR A CA 1
ATOM 739 C C . THR A 1 98 ? -4.879 -3.017 2.447 1.00 96.75 98 THR A C 1
ATOM 741 O O . THR A 1 98 ? -5.965 -3.470 2.801 1.00 96.75 98 THR A O 1
ATOM 744 N N . SER A 1 99 ? -4.586 -1.721 2.590 1.00 96.44 99 SER A N 1
ATOM 745 C CA . SER A 1 99 ? -5.531 -0.759 3.154 1.00 96.44 99 SER A CA 1
ATOM 746 C C . SER A 1 99 ? -6.767 -0.577 2.285 1.00 96.44 99 SER A C 1
A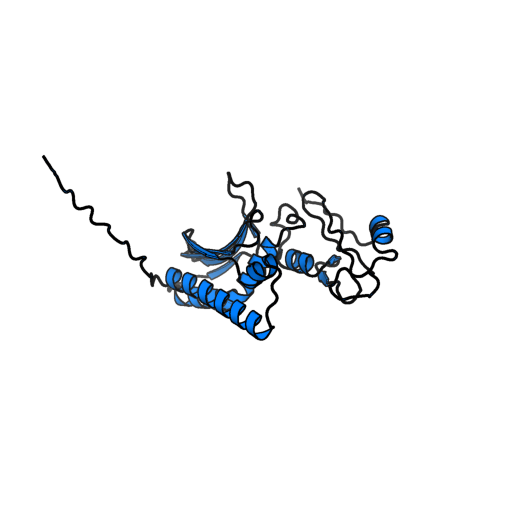TOM 748 O O . SER A 1 99 ? -7.869 -0.542 2.823 1.00 96.44 99 SER A O 1
ATOM 750 N N . ASN A 1 100 ? -6.612 -0.495 0.964 1.00 96.06 100 ASN A N 1
ATOM 751 C CA . ASN A 1 100 ? -7.740 -0.341 0.044 1.00 96.06 100 ASN A CA 1
ATOM 752 C C . ASN A 1 100 ? -8.684 -1.551 0.094 1.00 96.06 100 ASN A C 1
ATOM 754 O O . ASN A 1 100 ? -9.900 -1.381 0.097 1.00 96.06 100 ASN A O 1
ATOM 758 N N . GLU A 1 101 ? -8.130 -2.759 0.204 1.00 96.88 101 GLU A N 1
ATOM 759 C CA . GLU A 1 101 ? -8.899 -4.004 0.333 1.00 96.88 101 GLU A CA 1
ATOM 760 C C . GLU A 1 101 ? -9.696 -4.073 1.649 1.00 96.88 101 GLU A C 1
ATOM 762 O O . GLU A 1 101 ? -10.769 -4.678 1.710 1.00 96.88 101 GLU A O 1
ATOM 767 N N . LEU A 1 102 ? -9.199 -3.430 2.712 1.00 97.31 102 LEU A N 1
ATOM 768 C CA . LEU A 1 102 ? -9.822 -3.439 4.037 1.00 97.31 102 LEU A CA 1
ATOM 769 C C . LEU A 1 102 ? -10.658 -2.191 4.366 1.00 97.31 102 LEU A C 1
ATOM 771 O O . LEU A 1 102 ? -11.429 -2.228 5.329 1.00 97.31 102 LEU A O 1
ATOM 775 N N . ASP A 1 103 ? -10.549 -1.110 3.587 1.00 97.56 103 ASP A N 1
ATOM 776 C CA . ASP A 1 103 ? -11.084 0.222 3.918 1.00 97.56 103 ASP A CA 1
ATOM 777 C C . ASP A 1 103 ? -12.571 0.186 4.286 1.00 97.56 103 ASP A C 1
ATOM 779 O O . ASP A 1 103 ? -12.954 0.587 5.388 1.00 97.56 103 ASP A O 1
ATOM 783 N N . SER A 1 104 ? -13.414 -0.357 3.407 1.00 97.88 104 SER A N 1
ATOM 784 C CA . SER A 1 104 ? -14.867 -0.374 3.614 1.00 97.88 104 SER A CA 1
ATOM 785 C C . SER A 1 104 ? -15.269 -1.102 4.904 1.00 97.88 104 SER A C 1
ATOM 787 O O . SER A 1 104 ? -16.130 -0.621 5.650 1.00 97.88 104 SER A O 1
ATOM 789 N N . ARG A 1 105 ? -14.600 -2.220 5.210 1.00 97.94 105 ARG A N 1
ATOM 790 C CA . ARG A 1 105 ? -14.855 -3.054 6.391 1.00 97.94 105 ARG A CA 1
ATOM 791 C C . ARG A 1 105 ? -14.369 -2.375 7.669 1.00 97.94 105 ARG A C 1
ATOM 793 O O . ARG A 1 105 ? -15.104 -2.347 8.656 1.00 97.94 105 ARG A O 1
ATOM 800 N N . ILE A 1 106 ? -13.180 -1.769 7.647 1.00 97.88 106 ILE A N 1
ATOM 801 C CA . ILE A 1 106 ? -12.634 -1.023 8.792 1.00 97.88 106 ILE A CA 1
ATOM 802 C C . ILE A 1 106 ? -13.521 0.185 9.115 1.00 97.88 106 ILE A C 1
ATOM 804 O O . ILE A 1 106 ? -13.880 0.410 10.272 1.00 97.88 106 ILE A O 1
ATOM 808 N N . ARG A 1 107 ? -13.972 0.929 8.098 1.00 97.81 107 ARG A N 1
ATOM 809 C CA . ARG A 1 107 ? -14.930 2.028 8.302 1.00 97.81 107 ARG A CA 1
ATOM 810 C C . ARG A 1 107 ? -16.256 1.536 8.874 1.00 97.81 107 ARG A C 1
ATOM 812 O O . ARG A 1 107 ? -16.876 2.237 9.671 1.00 97.81 107 ARG A O 1
ATOM 819 N N . ALA A 1 108 ? -16.737 0.371 8.442 1.00 97.00 108 ALA A N 1
ATOM 820 C CA . ALA A 1 108 ? -17.980 -0.204 8.947 1.00 97.00 108 ALA A CA 1
ATOM 821 C C . ALA A 1 108 ? -17.884 -0.554 10.441 1.00 97.00 108 ALA A C 1
ATOM 823 O O . ALA A 1 108 ? -18.749 -0.129 11.206 1.00 97.00 108 ALA A O 1
ATOM 824 N N . VAL A 1 109 ? -16.821 -1.241 10.876 1.00 96.75 109 VAL A N 1
ATOM 825 C CA . VAL A 1 109 ? -16.651 -1.592 12.297 1.00 96.75 109 VAL A CA 1
ATOM 826 C C . VAL A 1 109 ? -16.424 -0.358 13.174 1.00 96.75 109 VAL A C 1
ATOM 828 O O . VAL A 1 109 ? -17.049 -0.251 14.225 1.00 96.75 109 VAL A O 1
ATOM 831 N N . LEU A 1 110 ? -15.636 0.627 12.722 1.00 96.19 110 LEU A N 1
ATOM 832 C CA . LEU A 1 110 ? -15.436 1.877 13.467 1.00 96.19 110 LEU A CA 1
ATOM 833 C C . LEU A 1 110 ? -16.741 2.666 13.638 1.00 96.19 110 LEU A C 1
ATOM 835 O O . LEU A 1 110 ? -16.982 3.217 14.706 1.00 96.19 110 LEU A O 1
ATOM 839 N N . ARG A 1 111 ? -17.611 2.685 12.618 1.00 95.00 111 ARG A N 1
ATOM 840 C CA . ARG A 1 111 ? -18.951 3.285 12.734 1.00 95.00 111 ARG A CA 1
ATOM 841 C C . ARG A 1 111 ? -19.850 2.522 13.701 1.00 95.00 111 ARG A C 1
ATOM 843 O O . ARG A 1 111 ? -20.633 3.148 14.402 1.00 95.00 111 ARG A O 1
ATOM 850 N N . LYS A 1 112 ? -19.741 1.193 13.754 1.00 94.06 112 LYS A N 1
ATOM 851 C CA . LYS A 1 112 ? -20.543 0.353 14.655 1.00 94.06 112 LYS A CA 1
ATOM 852 C C . LYS A 1 112 ? -20.222 0.606 16.130 1.00 94.06 112 LYS A C 1
ATOM 854 O O . LYS A 1 112 ? -21.127 0.546 16.952 1.00 94.06 112 LYS A O 1
ATOM 859 N N . VAL A 1 113 ? -18.958 0.873 16.461 1.00 93.06 113 VAL A N 1
ATOM 860 C CA . VAL A 1 113 ? -18.525 1.153 17.845 1.00 93.06 113 VAL A CA 1
ATOM 861 C C . VAL A 1 113 ? -18.554 2.639 18.204 1.00 93.06 113 VAL A C 1
ATOM 863 O O . VAL A 1 113 ? -18.169 3.014 19.308 1.00 93.06 113 VAL A O 1
ATOM 866 N N . ALA A 1 114 ? -18.975 3.498 17.275 1.00 92.56 114 ALA A N 1
ATOM 867 C CA . ALA A 1 114 ? -18.963 4.931 17.488 1.00 92.56 114 ALA A CA 1
ATOM 868 C C . ALA A 1 114 ? -19.961 5.340 18.585 1.00 92.56 114 ALA A C 1
ATOM 870 O O . ALA A 1 114 ? -21.127 4.943 18.515 1.00 92.56 114 ALA A O 1
ATOM 871 N N . PRO A 1 115 ? -19.543 6.139 19.586 1.00 88.31 115 PRO A N 1
ATOM 872 C CA . PRO A 1 115 ? -20.454 6.603 20.621 1.00 88.31 115 PRO A CA 1
ATOM 873 C C . PRO A 1 115 ? -21.496 7.579 20.068 1.00 88.31 115 PRO A C 1
ATOM 875 O O . PRO A 1 115 ? -21.305 8.232 19.037 1.00 88.31 115 PRO A O 1
ATOM 878 N N . SER A 1 116 ? -22.586 7.733 20.818 1.00 80.19 116 SER A N 1
ATOM 879 C CA . SER A 1 116 ? -23.521 8.844 20.651 1.00 80.19 116 SER A CA 1
ATOM 880 C C . SER A 1 116 ? -22.772 10.169 20.846 1.00 80.19 116 SER A C 1
ATOM 882 O O . SER A 1 116 ? -22.070 10.328 21.840 1.00 80.19 116 SER A O 1
ATOM 884 N N . GLY A 1 117 ? -22.905 11.118 19.914 1.00 75.06 117 GLY A N 1
ATOM 885 C CA . GLY A 1 117 ? -22.190 12.408 19.983 1.00 75.06 117 GLY A CA 1
ATOM 886 C C . GLY A 1 117 ? -21.402 12.802 18.730 1.00 75.06 117 GLY A C 1
ATOM 887 O O . GLY A 1 117 ? -20.389 13.482 18.844 1.00 75.06 117 GLY A O 1
ATOM 888 N N . SER A 1 118 ? -21.851 12.354 17.550 1.00 82.06 118 SER A N 1
ATOM 889 C CA . SER A 1 118 ? -21.313 12.724 16.226 1.00 82.06 118 SER A CA 1
ATOM 890 C C . SER A 1 118 ? -19.778 12.647 16.060 1.00 82.06 118 SER A C 1
ATOM 892 O O . SER A 1 118 ? -19.173 13.568 15.499 1.00 82.06 118 SER A O 1
ATOM 894 N N . PRO A 1 119 ? -19.121 11.540 16.467 1.00 90.88 119 PRO A N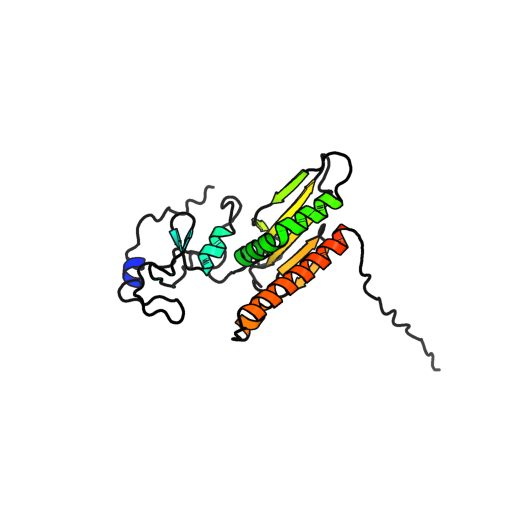 1
ATOM 895 C CA . PRO A 1 119 ? -17.704 11.345 16.186 1.00 90.88 119 PRO A CA 1
ATOM 896 C C . PRO A 1 119 ? -17.445 11.309 14.672 1.00 90.88 119 PRO A C 1
ATOM 898 O O . PRO A 1 119 ? -18.261 10.833 13.877 1.00 90.88 119 PRO A O 1
ATOM 901 N N . LYS A 1 120 ? -16.282 11.812 14.264 1.00 95.31 120 LYS A N 1
ATOM 902 C CA . LYS A 1 120 ? -15.845 11.876 12.869 1.00 95.31 120 LYS A CA 1
ATOM 903 C C . LYS A 1 120 ? -14.907 10.722 12.553 1.00 95.31 120 LYS A C 1
ATOM 905 O O . LYS A 1 120 ? -14.023 10.381 13.334 1.00 95.31 120 LYS A O 1
ATOM 910 N N . LEU A 1 121 ? -15.074 10.158 11.365 1.00 96.56 121 LEU A N 1
ATOM 911 C CA . LEU A 1 121 ? -14.149 9.182 10.814 1.00 96.56 121 LEU A CA 1
ATOM 912 C C . LEU A 1 121 ? -13.150 9.906 9.912 1.00 96.56 121 LEU A C 1
ATOM 914 O O . LEU A 1 121 ? -13.532 10.476 8.891 1.00 96.56 121 LEU A O 1
ATOM 918 N N . VAL A 1 122 ? -11.881 9.880 10.296 1.00 95.38 122 VAL A N 1
ATOM 919 C CA . VAL A 1 122 ? -10.771 10.504 9.573 1.00 95.38 122 VAL A CA 1
ATOM 920 C C . VAL A 1 122 ? -9.872 9.412 9.015 1.00 95.38 122 VAL A C 1
ATOM 922 O O . VAL A 1 122 ? -9.657 8.377 9.646 1.00 95.38 122 VAL A O 1
ATOM 925 N N . THR A 1 123 ? -9.347 9.642 7.818 1.00 94.00 123 THR A N 1
ATOM 926 C CA . THR A 1 123 ? -8.358 8.766 7.200 1.00 94.00 123 THR A CA 1
ATOM 927 C C . THR A 1 123 ? -7.082 9.544 6.989 1.00 94.00 123 THR A C 1
ATOM 929 O O . THR A 1 123 ? -7.086 10.544 6.274 1.00 94.00 123 THR A O 1
ATOM 932 N N . ASP A 1 124 ? -6.004 9.054 7.585 1.00 92.44 124 ASP A N 1
ATOM 933 C CA . ASP A 1 124 ? -4.673 9.520 7.248 1.00 92.44 124 ASP A CA 1
ATOM 934 C C . ASP A 1 124 ? -4.202 8.701 6.040 1.00 92.44 124 ASP A C 1
ATOM 936 O O . ASP A 1 124 ? -4.153 7.465 6.131 1.00 92.44 124 ASP A O 1
ATOM 940 N N . PRO A 1 125 ? -3.877 9.346 4.905 1.00 91.94 125 PRO A N 1
ATOM 941 C CA . PRO A 1 125 ? -3.359 8.641 3.740 1.00 91.94 125 PRO A CA 1
ATOM 942 C C . PRO A 1 125 ? -2.018 7.973 4.064 1.00 91.94 125 PRO A C 1
ATOM 944 O O . PRO A 1 125 ? -1.429 8.213 5.120 1.00 91.94 125 PRO A O 1
ATOM 947 N N . VAL A 1 126 ? -1.518 7.146 3.143 1.00 92.62 126 VAL A N 1
ATOM 948 C CA . VAL A 1 126 ? -0.194 6.528 3.282 1.00 92.62 126 VAL A CA 1
ATOM 949 C C . VAL A 1 126 ? 0.851 7.620 3.494 1.00 92.62 126 VAL A C 1
ATOM 951 O O . VAL A 1 126 ? 1.064 8.471 2.630 1.00 92.62 126 VAL A O 1
ATOM 954 N N . HIS A 1 127 ? 1.500 7.585 4.648 1.00 90.06 127 HIS A N 1
ATOM 955 C CA . HIS A 1 127 ? 2.534 8.529 5.035 1.00 90.06 127 HIS A CA 1
ATOM 956 C C . HIS A 1 127 ? 3.692 7.796 5.697 1.00 90.06 127 HIS A C 1
ATOM 958 O O . HIS A 1 127 ? 3.589 6.639 6.118 1.00 90.06 127 HIS A O 1
ATOM 964 N N . GLN A 1 128 ? 4.820 8.486 5.764 1.00 89.06 128 GLN A N 1
ATOM 965 C CA . GLN A 1 128 ? 6.012 7.971 6.403 1.00 89.06 128 GLN A CA 1
ATOM 966 C C . GLN A 1 128 ? 5.986 8.305 7.898 1.00 89.06 128 GLN A C 1
ATOM 968 O O . GLN A 1 128 ? 5.722 9.443 8.284 1.00 89.06 128 GLN A O 1
ATOM 973 N N . VAL A 1 129 ? 6.322 7.328 8.736 1.00 87.94 129 VAL A N 1
ATOM 974 C CA . VAL A 1 129 ? 6.555 7.514 10.170 1.00 87.94 129 VAL A CA 1
ATOM 975 C C . VAL A 1 129 ? 8.028 7.256 10.470 1.00 87.94 129 VAL A C 1
ATOM 977 O O . VAL A 1 129 ? 8.635 6.306 9.964 1.00 87.94 129 VAL A O 1
ATOM 980 N N . PHE A 1 130 ? 8.610 8.136 11.285 1.00 79.56 130 PHE A N 1
ATOM 981 C CA . PHE A 1 130 ? 9.962 7.993 11.805 1.00 79.56 130 PHE A CA 1
ATOM 982 C C . PHE A 1 130 ? 9.897 7.584 13.275 1.00 79.56 130 PHE A C 1
ATOM 984 O O . PHE A 1 130 ? 9.354 8.316 14.102 1.00 79.56 130 PHE A O 1
ATOM 991 N N . THR A 1 131 ? 10.456 6.421 13.596 1.00 75.50 131 THR A N 1
ATOM 992 C CA . THR A 1 131 ? 10.594 5.958 14.977 1.00 75.50 131 THR A CA 1
ATOM 993 C C . THR A 1 131 ? 12.047 6.157 15.406 1.00 75.50 131 THR A C 1
ATOM 995 O O . THR A 1 131 ? 12.930 5.533 14.811 1.00 75.50 131 THR A O 1
ATOM 998 N N . PRO A 1 132 ? 12.329 7.007 16.413 1.00 73.50 132 PRO A N 1
ATOM 999 C CA . PRO A 1 132 ? 13.681 7.180 16.932 1.00 73.50 132 PRO A CA 1
ATOM 1000 C C . PRO A 1 132 ? 14.309 5.832 17.307 1.00 73.50 132 PRO A C 1
ATOM 1002 O O . PRO A 1 132 ? 13.675 5.009 17.961 1.00 73.50 132 PRO A O 1
ATOM 1005 N N . GLY A 1 133 ? 15.547 5.596 16.871 1.00 70.88 133 GLY A N 1
ATOM 1006 C CA . GLY A 1 133 ? 16.265 4.342 17.124 1.00 70.88 133 GLY A CA 1
ATOM 1007 C C . GLY A 1 133 ? 15.985 3.211 16.128 1.00 70.88 133 GLY A C 1
ATOM 1008 O O . GLY A 1 133 ? 16.707 2.218 16.147 1.00 70.88 133 GLY A O 1
ATOM 1009 N N . MET A 1 134 ? 15.016 3.354 15.214 1.00 70.81 134 MET A N 1
ATOM 1010 C CA . MET A 1 134 ? 14.872 2.426 14.089 1.00 70.81 134 MET A CA 1
ATOM 1011 C C . MET A 1 134 ? 15.584 2.949 12.841 1.00 70.81 134 MET A C 1
ATOM 1013 O O . MET A 1 134 ? 15.350 4.070 12.395 1.00 70.81 134 MET A O 1
ATOM 1017 N N . ALA A 1 135 ? 16.430 2.107 12.243 1.00 67.88 135 ALA A N 1
ATOM 1018 C CA . ALA A 1 135 ? 17.161 2.451 11.021 1.00 67.88 135 ALA A CA 1
ATOM 1019 C C . ALA A 1 135 ? 16.261 2.493 9.771 1.00 67.88 135 ALA A C 1
ATOM 1021 O O . 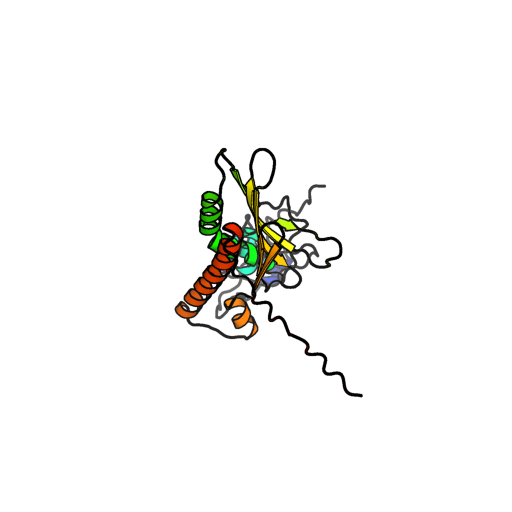ALA A 1 135 ? 16.548 3.221 8.821 1.00 67.88 135 ALA A O 1
ATOM 1022 N N . ALA A 1 136 ? 15.179 1.709 9.759 1.00 77.25 136 ALA A N 1
ATOM 1023 C CA . ALA A 1 136 ? 14.255 1.626 8.637 1.00 77.25 136 ALA A CA 1
ATOM 1024 C C . ALA A 1 136 ? 13.043 2.540 8.842 1.00 77.25 136 ALA A C 1
ATOM 1026 O O . ALA A 1 136 ? 12.462 2.601 9.925 1.00 77.25 136 ALA A O 1
ATOM 1027 N N . ARG A 1 137 ? 12.639 3.226 7.770 1.00 86.81 137 ARG A N 1
ATOM 1028 C C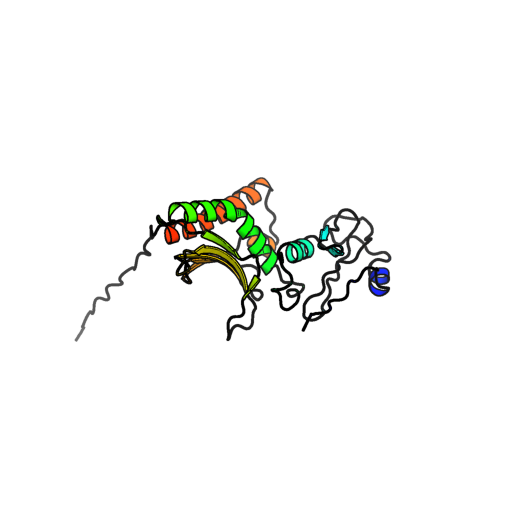A . ARG A 1 137 ? 11.402 4.011 7.740 1.00 86.81 137 ARG A CA 1
ATOM 1029 C C . ARG A 1 137 ? 10.200 3.080 7.717 1.00 86.81 137 ARG A C 1
ATOM 1031 O O . ARG A 1 137 ? 10.258 2.008 7.115 1.00 86.81 137 ARG A O 1
ATOM 1038 N N . ARG A 1 138 ? 9.097 3.532 8.300 1.00 91.94 138 ARG A N 1
ATOM 1039 C CA . ARG A 1 138 ? 7.834 2.804 8.300 1.00 91.94 138 ARG A CA 1
ATOM 1040 C C . ARG A 1 138 ? 6.794 3.554 7.491 1.00 91.94 138 ARG A C 1
ATOM 1042 O O . ARG A 1 138 ? 6.681 4.773 7.597 1.00 91.94 138 ARG A O 1
ATOM 1049 N N . TRP A 1 139 ? 6.036 2.818 6.695 1.00 94.25 139 TRP A N 1
ATOM 1050 C CA . TRP A 1 139 ? 4.915 3.338 5.926 1.00 94.25 139 TRP A CA 1
ATOM 1051 C C . TRP A 1 139 ? 3.625 2.967 6.626 1.00 94.25 139 TRP A C 1
ATOM 1053 O O . TRP A 1 139 ? 3.450 1.807 6.992 1.00 94.25 139 TRP A O 1
ATOM 1063 N N . VAL A 1 140 ? 2.752 3.949 6.832 1.00 94.94 140 VAL A N 1
ATOM 1064 C CA . VAL A 1 140 ? 1.537 3.791 7.631 1.00 94.94 140 VAL A CA 1
ATOM 1065 C C . VAL A 1 140 ? 0.346 4.388 6.902 1.00 94.94 140 VAL A C 1
ATOM 1067 O O . VAL A 1 140 ? 0.434 5.476 6.340 1.00 94.94 140 VAL A O 1
ATOM 1070 N N . MET A 1 141 ? -0.782 3.692 6.957 1.00 95.94 141 MET A N 1
ATOM 1071 C CA . MET A 1 141 ? -2.103 4.225 6.630 1.00 95.94 141 MET A CA 1
ATOM 1072 C C . MET A 1 141 ? -3.006 4.003 7.839 1.00 95.94 141 MET A C 1
ATOM 1074 O O . MET A 1 141 ? -2.951 2.931 8.451 1.00 95.94 141 MET A O 1
ATOM 1078 N N . SER A 1 142 ? -3.806 5.007 8.207 1.00 96.94 142 SER A N 1
ATOM 1079 C CA . SER A 1 142 ? -4.627 4.939 9.417 1.00 96.94 142 SER A CA 1
ATOM 1080 C C . SER A 1 142 ? -6.072 5.380 9.201 1.00 96.94 142 SER A C 1
ATOM 1082 O O . SER A 1 142 ? -6.349 6.369 8.525 1.00 96.94 142 SER A O 1
ATOM 1084 N N . TRP A 1 143 ? -6.989 4.702 9.888 1.00 98.12 143 TRP A N 1
ATOM 1085 C CA . TRP A 1 143 ? -8.354 5.162 10.132 1.00 98.12 143 TRP A CA 1
ATOM 1086 C C . TRP A 1 143 ? -8.485 5.562 11.593 1.00 98.12 143 TRP A C 1
ATOM 1088 O O . TRP A 1 143 ? -8.053 4.833 12.488 1.00 98.12 143 TRP A O 1
ATOM 1098 N N . LYS A 1 144 ? -9.098 6.714 11.837 1.00 97.25 144 LYS A N 1
ATOM 1099 C CA . LYS A 1 144 ? -9.308 7.260 13.173 1.00 97.25 144 LYS A CA 1
ATOM 1100 C C . LYS A 1 144 ? -10.773 7.586 13.373 1.00 97.25 144 LYS A C 1
ATOM 1102 O O . LYS A 1 144 ? -11.357 8.307 12.569 1.00 97.25 144 LYS A O 1
ATOM 1107 N N . LEU A 1 145 ? -11.343 7.099 14.464 1.00 96.31 145 LEU A N 1
ATOM 1108 C CA . LEU A 1 145 ? -12.579 7.639 15.003 1.00 96.31 145 LEU A CA 1
ATOM 1109 C C . LEU A 1 145 ? -12.204 8.706 16.031 1.00 96.31 145 LEU A C 1
ATOM 1111 O O . LEU A 1 145 ? -11.527 8.398 17.011 1.00 96.31 145 LEU A O 1
ATOM 1115 N N . VAL A 1 146 ? -12.603 9.949 15.788 1.00 95.56 146 VAL A N 1
ATOM 1116 C CA . VAL A 1 146 ? -12.257 11.102 16.629 1.00 95.56 146 VAL A CA 1
ATOM 1117 C C . VAL A 1 146 ? -13.517 11.808 17.102 1.00 95.56 146 VAL A C 1
ATOM 1119 O O . VAL A 1 146 ? -14.488 11.904 16.352 1.00 95.56 146 VAL A O 1
ATOM 1122 N N . ASP A 1 147 ? -13.510 12.316 18.325 1.00 91.56 147 ASP A N 1
ATOM 1123 C CA . ASP A 1 147 ? -14.534 13.235 18.818 1.00 91.56 147 ASP A CA 1
ATOM 1124 C C . ASP A 1 147 ? -13.948 14.647 18.991 1.00 91.56 147 ASP A C 1
ATOM 1126 O O . ASP A 1 147 ? -12.927 14.989 18.391 1.00 91.56 147 ASP A O 1
ATOM 1130 N N . HIS A 1 148 ? -14.626 15.505 19.753 1.00 86.12 148 HIS A N 1
ATOM 1131 C CA . HIS A 1 148 ? -14.178 16.874 20.002 1.00 86.12 148 HIS A CA 1
ATOM 1132 C C . HIS A 1 148 ? -13.010 16.972 21.002 1.00 86.12 148 HIS A C 1
ATOM 1134 O O . HIS A 1 148 ? -12.445 18.053 21.145 1.00 86.12 148 HIS A O 1
ATOM 1140 N N . VAL A 1 149 ? -12.642 15.877 21.678 1.00 84.50 149 VAL A N 1
ATOM 1141 C CA . VAL A 1 149 ? -11.623 15.850 22.741 1.00 84.50 149 VAL A CA 1
ATOM 1142 C C . VAL A 1 149 ? -10.405 15.018 22.340 1.00 84.50 149 VAL A C 1
ATOM 1144 O O . VAL A 1 149 ? -9.282 15.363 22.703 1.00 84.50 149 VAL A O 1
ATOM 1147 N N . SER A 1 150 ? -10.590 13.908 21.620 1.00 89.56 150 SER A N 1
ATOM 1148 C CA . SER A 1 150 ? -9.520 12.932 21.403 1.00 89.56 150 SER A CA 1
ATOM 1149 C C . SER A 1 150 ? -9.761 11.965 20.235 1.00 89.56 150 SER A C 1
ATOM 1151 O O . SER A 1 150 ? -10.794 11.962 19.562 1.00 89.56 150 SER A O 1
ATOM 1153 N N . VAL A 1 151 ? -8.762 11.111 19.995 1.00 93.38 151 VAL A N 1
ATOM 1154 C CA . VAL A 1 151 ? -8.893 9.928 19.141 1.00 93.38 151 VAL A CA 1
ATOM 1155 C C . VAL A 1 151 ? -9.441 8.781 19.988 1.00 93.38 151 VAL A C 1
ATOM 1157 O O . VAL A 1 151 ? -8.753 8.292 20.878 1.00 93.38 151 VAL A O 1
ATOM 1160 N N . LEU A 1 152 ? -10.656 8.331 19.679 1.00 92.62 152 LEU A N 1
ATOM 1161 C CA . LEU A 1 152 ? -11.333 7.230 20.370 1.00 92.62 152 LEU A CA 1
ATOM 1162 C C . LEU A 1 152 ? -10.791 5.865 19.937 1.00 92.62 152 LEU A C 1
ATOM 1164 O O . LEU A 1 152 ? -10.529 4.989 20.758 1.00 92.62 152 LEU A O 1
ATOM 1168 N N . HIS A 1 153 ? -10.622 5.695 18.625 1.00 94.75 153 HIS A N 1
ATOM 1169 C CA . HIS A 1 153 ? -10.049 4.493 18.033 1.00 94.75 153 HIS A CA 1
ATOM 1170 C C . HIS A 1 153 ? -9.113 4.864 16.893 1.00 94.75 153 HIS A C 1
ATOM 1172 O O . HIS A 1 153 ? -9.450 5.702 16.056 1.00 94.75 153 HIS A O 1
ATOM 1178 N N . ARG A 1 154 ? -7.967 4.193 16.816 1.00 97.00 154 ARG A N 1
ATOM 1179 C CA . ARG A 1 154 ? -7.047 4.259 15.682 1.00 97.00 154 ARG A CA 1
ATOM 1180 C C . ARG A 1 154 ? -6.736 2.854 15.204 1.00 97.00 154 ARG A C 1
ATOM 1182 O O . ARG A 1 154 ? -6.200 2.059 15.966 1.00 97.00 154 ARG A O 1
ATOM 1189 N N . VAL A 1 155 ? -6.998 2.591 13.933 1.00 98.12 155 VAL A N 1
ATOM 1190 C CA . VAL A 1 155 ? -6.554 1.385 13.228 1.00 98.12 155 VAL A CA 1
ATOM 1191 C C . VAL A 1 155 ? -5.476 1.807 12.252 1.00 98.12 155 VAL A C 1
ATOM 1193 O O . VAL A 1 155 ? -5.674 2.775 11.520 1.00 98.12 155 VAL A O 1
ATOM 1196 N N . SER A 1 156 ? -4.347 1.111 12.236 1.00 97.81 156 SER A N 1
ATOM 1197 C CA . SER A 1 156 ? -3.260 1.382 11.298 1.00 97.81 156 SER A CA 1
ATOM 1198 C C . SER A 1 156 ? -2.756 0.094 10.670 1.00 97.81 156 SER A C 1
ATOM 1200 O O . SER A 1 156 ? -2.634 -0.922 11.354 1.00 97.81 156 SER A O 1
ATOM 1202 N N . LEU A 1 157 ? -2.449 0.156 9.376 1.00 97.88 157 LEU A N 1
ATOM 1203 C CA . LEU A 1 157 ? -1.624 -0.845 8.712 1.00 97.88 157 LEU A CA 1
ATOM 1204 C C . LEU A 1 157 ? -0.243 -0.259 8.485 1.00 97.88 157 LEU A C 1
ATOM 1206 O O . LEU A 1 157 ? -0.120 0.886 8.042 1.00 97.88 157 LEU A O 1
ATOM 1210 N N . GLU A 1 158 ? 0.778 -1.052 8.786 1.00 96.81 158 GLU A N 1
ATOM 1211 C CA . GLU A 1 158 ? 2.166 -0.617 8.729 1.00 96.81 158 GLU A CA 1
ATOM 1212 C C . GLU A 1 158 ? 3.031 -1.619 7.965 1.00 96.81 158 GLU A C 1
ATOM 1214 O O . GLU A 1 158 ? 2.860 -2.831 8.100 1.00 96.81 158 GLU A O 1
ATOM 1219 N N . VAL A 1 159 ? 3.989 -1.114 7.187 1.00 96.44 159 VAL A N 1
ATOM 1220 C CA . VAL A 1 159 ? 5.052 -1.920 6.571 1.00 96.44 159 VAL A CA 1
ATOM 1221 C C . VAL A 1 159 ? 6.380 -1.196 6.750 1.00 96.44 159 VAL A C 1
ATOM 1223 O O . VAL A 1 159 ? 6.510 -0.008 6.435 1.00 96.44 159 VAL A O 1
ATOM 1226 N N . ASP A 1 160 ? 7.378 -1.922 7.240 1.00 92.44 160 ASP A N 1
ATOM 1227 C CA . ASP A 1 160 ? 8.739 -1.419 7.397 1.00 92.44 160 ASP A CA 1
ATOM 1228 C C . ASP A 1 160 ? 9.493 -1.467 6.065 1.00 92.44 160 ASP A C 1
ATOM 1230 O O . ASP A 1 160 ? 9.501 -2.478 5.372 1.00 92.44 160 ASP A O 1
ATOM 1234 N N . GLU A 1 161 ? 10.189 -0.390 5.702 1.00 90.00 161 GLU A N 1
ATOM 1235 C CA . GLU A 1 161 ? 10.994 -0.334 4.474 1.00 90.00 161 GLU A CA 1
ATOM 1236 C C . GLU A 1 161 ? 12.160 -1.338 4.507 1.00 90.00 161 GLU A C 1
ATOM 1238 O O . GLU A 1 161 ? 12.551 -1.852 3.464 1.00 90.00 161 GLU A O 1
ATOM 1243 N N . GLY A 1 162 ? 12.674 -1.655 5.702 1.00 88.50 162 GLY A N 1
ATOM 1244 C CA . GLY A 1 162 ? 13.722 -2.661 5.910 1.00 88.50 162 GLY A CA 1
ATOM 1245 C C . GLY A 1 162 ? 13.229 -4.110 5.828 1.00 88.50 162 GLY A C 1
ATOM 1246 O O . GLY A 1 162 ? 14.042 -5.016 5.670 1.00 88.50 162 GLY A O 1
ATOM 1247 N N . ASN A 1 163 ? 11.915 -4.336 5.913 1.00 90.69 163 ASN A N 1
ATOM 1248 C CA . ASN A 1 163 ? 11.280 -5.631 5.689 1.00 90.69 163 ASN A CA 1
ATOM 1249 C C . ASN A 1 163 ? 9.927 -5.413 5.002 1.00 90.69 163 ASN A C 1
ATOM 1251 O O . ASN A 1 163 ? 8.858 -5.528 5.605 1.00 90.69 163 ASN A O 1
ATOM 1255 N N . ASP A 1 164 ? 9.988 -5.099 3.709 1.00 92.94 164 ASP A N 1
ATOM 1256 C CA . ASP A 1 164 ? 8.838 -4.699 2.894 1.00 92.94 164 ASP A CA 1
ATOM 1257 C C . ASP A 1 164 ? 7.884 -5.853 2.523 1.00 92.94 164 ASP A C 1
ATOM 1259 O O . ASP A 1 164 ? 7.044 -5.721 1.629 1.00 92.94 164 ASP A O 1
ATOM 1263 N N . CYS A 1 165 ? 8.029 -6.994 3.198 1.00 94.94 165 CYS A N 1
ATOM 1264 C CA . CYS A 1 165 ? 7.270 -8.218 2.977 1.00 94.94 165 CYS A CA 1
ATOM 1265 C C . CYS A 1 165 ? 6.244 -8.502 4.082 1.00 94.94 165 CYS A C 1
ATOM 1267 O O . CYS A 1 165 ? 5.415 -9.393 3.902 1.00 94.94 165 CYS A O 1
ATOM 1269 N N . VAL A 1 166 ? 6.300 -7.785 5.208 1.00 95.94 166 VAL A N 1
ATOM 1270 C CA . VAL A 1 166 ? 5.439 -8.017 6.377 1.00 95.94 166 VAL A CA 1
ATOM 1271 C C . VAL A 1 166 ? 4.457 -6.865 6.535 1.00 95.94 166 VAL A C 1
ATOM 1273 O O . VAL A 1 166 ? 4.863 -5.707 6.602 1.00 95.94 166 VAL A O 1
ATOM 1276 N N . VAL A 1 167 ? 3.169 -7.193 6.642 1.00 97.31 167 VAL A N 1
ATOM 1277 C CA . VAL A 1 167 ? 2.121 -6.244 7.033 1.00 97.31 167 VAL A CA 1
ATOM 1278 C C . VAL A 1 167 ? 1.873 -6.375 8.528 1.00 97.31 167 VAL A C 1
ATOM 1280 O O . VAL A 1 167 ? 1.660 -7.479 9.031 1.00 97.31 167 VAL A O 1
ATOM 1283 N N . ARG A 1 168 ? 1.866 -5.241 9.227 1.00 96.75 168 ARG A N 1
ATOM 1284 C CA . ARG A 1 168 ? 1.541 -5.126 10.652 1.00 96.75 168 ARG A CA 1
ATOM 1285 C C . ARG A 1 168 ? 0.176 -4.459 10.793 1.00 96.75 168 ARG A C 1
ATOM 1287 O O . ARG A 1 168 ? -0.070 -3.445 10.141 1.00 96.75 168 ARG A O 1
ATOM 1294 N N . ALA A 1 169 ? -0.691 -4.989 11.651 1.00 97.56 169 ALA A N 1
ATOM 1295 C CA . ALA A 1 169 ? -1.937 -4.328 12.041 1.00 97.56 169 ALA A CA 1
ATOM 1296 C C . ALA A 1 169 ? -1.842 -3.825 13.481 1.00 97.56 169 ALA A C 1
ATOM 1298 O O . ALA A 1 169 ? -1.525 -4.589 14.392 1.00 97.56 169 ALA A O 1
ATOM 1299 N N . VAL A 1 170 ? -2.144 -2.544 13.679 1.00 97.12 170 VAL A N 1
ATOM 1300 C CA . VAL A 1 170 ? -2.053 -1.862 14.973 1.00 97.12 170 VAL A CA 1
ATOM 1301 C C . VAL A 1 170 ? -3.398 -1.230 15.317 1.00 97.12 170 VAL A C 1
ATOM 1303 O O . VAL A 1 170 ? -3.972 -0.511 14.496 1.00 97.12 170 VAL A O 1
ATOM 1306 N N . VAL A 1 171 ? -3.893 -1.464 16.533 1.00 96.44 171 VAL A N 1
ATOM 1307 C CA . VAL A 1 171 ? -5.120 -0.848 17.062 1.00 96.44 171 VAL A CA 1
ATOM 1308 C C . VAL A 1 171 ? -4.780 -0.118 18.355 1.00 96.44 171 VAL A C 1
ATOM 1310 O O . VAL A 1 171 ? -4.259 -0.724 19.275 1.00 96.44 171 VAL A O 1
ATOM 1313 N N . ASN A 1 172 ? -5.051 1.187 18.437 1.00 93.69 172 ASN A N 1
ATOM 1314 C CA . ASN A 1 172 ? -4.791 2.013 19.630 1.00 93.69 172 ASN A CA 1
ATOM 1315 C C . ASN A 1 172 ? -3.352 1.920 20.190 1.00 93.69 172 ASN A C 1
ATOM 1317 O O . ASN A 1 172 ? -3.151 2.116 21.380 1.00 93.69 172 ASN A O 1
ATOM 1321 N N . ALA A 1 173 ? -2.367 1.703 19.309 1.00 88.94 173 ALA A N 1
ATOM 1322 C CA . ALA A 1 173 ? -0.945 1.449 19.594 1.00 88.94 173 ALA A CA 1
ATOM 1323 C C . ALA A 1 173 ? -0.569 -0.001 19.950 1.00 88.94 173 ALA A C 1
ATOM 1325 O O . ALA A 1 173 ? 0.620 -0.317 19.960 1.00 88.94 173 ALA A O 1
ATOM 1326 N N . ASP A 1 174 ? -1.540 -0.897 20.114 1.00 93.38 174 ASP A N 1
ATOM 1327 C CA . ASP A 1 174 ? -1.280 -2.319 20.313 1.00 93.38 174 ASP A CA 1
ATOM 1328 C C . ASP A 1 174 ? -1.077 -3.025 18.973 1.00 93.38 174 ASP A C 1
ATOM 1330 O O . ASP A 1 174 ? -1.896 -2.918 18.054 1.00 93.38 174 ASP A O 1
ATOM 1334 N N . LEU A 1 175 ? 0.024 -3.766 18.855 1.00 94.25 175 LEU A N 1
ATOM 1335 C CA . LEU A 1 175 ? 0.274 -4.641 17.716 1.00 94.25 175 LEU A CA 1
ATOM 1336 C C . LE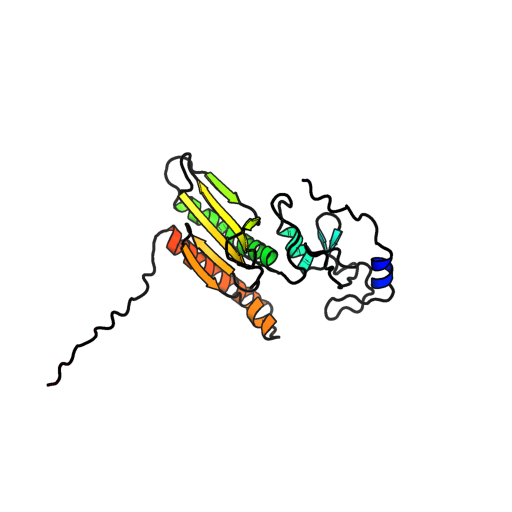U A 1 175 ? -0.636 -5.867 17.815 1.00 94.25 175 LEU A C 1
ATOM 1338 O O . LEU A 1 175 ? -0.473 -6.699 18.703 1.00 94.25 175 LEU A O 1
ATOM 1342 N N . ILE A 1 176 ? -1.569 -5.987 16.876 1.00 93.94 176 ILE A N 1
ATOM 1343 C CA . ILE A 1 176 ? -2.571 -7.060 16.866 1.00 93.94 176 ILE A CA 1
ATOM 1344 C C . ILE A 1 176 ? -2.078 -8.274 16.082 1.00 93.94 176 ILE A C 1
ATOM 1346 O O . ILE A 1 176 ? -2.476 -9.407 16.345 1.00 93.94 176 ILE A O 1
ATOM 1350 N N . GLY A 1 177 ? -1.194 -8.051 15.113 1.00 90.69 177 GLY A N 1
ATOM 1351 C CA . GLY A 1 177 ? -0.578 -9.131 14.369 1.00 90.69 177 GLY A CA 1
ATOM 1352 C C . GLY A 1 177 ? 0.372 -8.645 13.292 1.00 90.69 177 GLY A C 1
ATOM 1353 O O . GLY A 1 177 ? 0.326 -7.493 12.852 1.00 90.69 177 GLY A O 1
ATOM 1354 N N . GLU A 1 178 ? 1.211 -9.576 12.859 1.00 94.81 178 GLU A N 1
ATOM 1355 C CA . GLU A 1 178 ? 2.128 -9.428 11.740 1.00 94.81 178 GLU A CA 1
ATOM 1356 C C . GLU A 1 178 ? 1.970 -10.639 10.832 1.00 94.81 178 GLU A C 1
ATOM 1358 O O . GLU A 1 178 ? 1.877 -11.771 11.311 1.00 94.81 178 GLU A O 1
ATOM 1363 N N . ALA A 1 179 ? 1.929 -10.414 9.524 1.00 94.31 179 ALA A N 1
ATOM 1364 C CA . ALA A 1 179 ? 1.833 -11.508 8.574 1.00 94.31 179 ALA A CA 1
ATOM 1365 C C . ALA A 1 179 ? 2.511 -11.164 7.249 1.00 94.31 179 ALA A C 1
ATOM 1367 O O . ALA A 1 179 ? 2.456 -10.028 6.767 1.00 94.31 179 ALA A O 1
ATOM 1368 N N . VAL A 1 180 ? 3.130 -12.177 6.644 1.00 96.38 180 VAL A N 1
ATOM 1369 C CA . VAL A 1 180 ? 3.587 -12.120 5.256 1.00 96.38 180 VAL A CA 1
ATOM 1370 C C . VAL A 1 180 ? 2.407 -12.518 4.374 1.00 96.38 180 VAL A C 1
ATOM 1372 O O . VAL A 1 180 ? 1.857 -13.604 4.556 1.00 96.38 180 VAL A O 1
ATOM 1375 N N . PRO A 1 181 ? 1.994 -11.683 3.412 1.00 96.25 181 PRO A N 1
ATOM 1376 C CA . PRO A 1 181 ? 0.929 -12.078 2.516 1.00 96.25 181 PRO A CA 1
ATOM 1377 C C . PRO A 1 181 ? 1.334 -13.250 1.603 1.00 96.25 181 PRO A C 1
ATOM 1379 O O . PRO A 1 181 ? 2.460 -13.269 1.093 1.00 96.25 181 PRO A O 1
ATOM 1382 N N . PRO A 1 182 ? 0.426 -14.199 1.311 1.00 94.44 182 PRO A N 1
ATOM 1383 C CA . PRO A 1 182 ? 0.782 -15.466 0.663 1.00 94.44 182 PRO A CA 1
ATOM 1384 C C . PRO A 1 182 ? 1.380 -15.295 -0.741 1.00 94.44 182 PRO A C 1
ATOM 1386 O O . PRO A 1 182 ? 2.290 -16.024 -1.124 1.00 94.44 182 PRO A O 1
ATOM 1389 N N . TRP A 1 183 ? 0.953 -14.288 -1.512 1.00 93.19 183 TRP A N 1
ATOM 1390 C CA . TRP A 1 183 ? 1.546 -14.013 -2.831 1.00 93.19 183 TRP A CA 1
ATOM 1391 C C . TRP A 1 183 ? 2.971 -13.448 -2.741 1.00 93.19 183 TRP A C 1
ATOM 1393 O O . TRP A 1 183 ? 3.740 -13.576 -3.692 1.00 93.19 183 TRP A O 1
ATOM 1403 N N . ILE A 1 184 ? 3.344 -12.815 -1.622 1.00 93.62 184 ILE A N 1
ATOM 1404 C CA . ILE A 1 184 ? 4.725 -12.383 -1.378 1.00 93.62 184 ILE A CA 1
ATOM 1405 C C . ILE A 1 184 ? 5.585 -13.587 -1.018 1.00 93.62 184 ILE A C 1
ATOM 1407 O O . ILE A 1 184 ? 6.680 -13.717 -1.561 1.00 93.62 184 ILE A O 1
ATOM 1411 N N . GLU A 1 185 ? 5.088 -14.468 -0.153 1.00 94.06 185 GLU A N 1
ATOM 1412 C CA . GLU A 1 185 ? 5.785 -15.695 0.230 1.00 94.06 185 GLU A CA 1
ATOM 1413 C C . GLU A 1 185 ? 6.051 -16.596 -0.981 1.00 94.06 185 GLU A C 1
ATOM 1415 O O . GLU A 1 185 ? 7.205 -16.917 -1.261 1.00 94.06 185 GLU A O 1
ATOM 1420 N N . ARG A 1 186 ? 5.025 -16.893 -1.787 1.00 93.38 186 ARG A N 1
ATOM 1421 C CA . ARG A 1 186 ? 5.185 -17.695 -3.012 1.00 93.38 186 ARG A CA 1
ATOM 1422 C C . ARG A 1 186 ? 6.171 -17.070 -3.998 1.00 93.38 186 ARG A C 1
ATOM 1424 O O . ARG A 1 186 ? 7.076 -17.751 -4.466 1.00 93.38 186 ARG A O 1
ATOM 1431 N N . ARG A 1 187 ? 6.074 -15.755 -4.238 1.00 89.81 187 ARG A N 1
ATOM 1432 C CA . ARG A 1 187 ? 7.016 -15.028 -5.108 1.00 89.81 187 ARG A CA 1
ATOM 1433 C C . ARG A 1 187 ? 8.464 -15.151 -4.626 1.00 89.81 187 ARG A C 1
ATOM 1435 O O . ARG A 1 187 ? 9.367 -15.210 -5.451 1.00 89.81 187 ARG A O 1
ATOM 1442 N N . ARG A 1 188 ? 8.707 -15.173 -3.310 1.00 90.81 188 ARG A N 1
ATOM 1443 C CA . ARG A 1 188 ? 10.056 -15.368 -2.745 1.00 90.81 188 ARG A CA 1
ATOM 1444 C C . ARG A 1 188 ? 10.573 -16.792 -2.941 1.00 90.81 188 ARG A C 1
ATOM 1446 O O . ARG A 1 188 ? 11.780 -16.970 -3.045 1.00 90.81 188 ARG A O 1
ATOM 1453 N N . LEU A 1 189 ? 9.671 -17.766 -3.000 1.00 92.31 189 LEU A N 1
ATOM 1454 C CA . LEU A 1 189 ? 9.975 -19.171 -3.269 1.00 92.31 189 LEU A CA 1
ATOM 1455 C C . LEU A 1 189 ? 10.028 -19.503 -4.772 1.00 92.31 189 LEU A C 1
ATOM 1457 O O . LEU A 1 189 ? 10.280 -20.650 -5.120 1.00 92.31 189 LEU A O 1
ATOM 1461 N N . GLY A 1 190 ? 9.783 -18.530 -5.660 1.00 91.31 190 GLY A N 1
ATOM 1462 C CA . GLY A 1 190 ? 9.696 -18.772 -7.105 1.00 91.31 190 GLY A CA 1
ATOM 1463 C C . GLY A 1 190 ? 8.494 -19.633 -7.503 1.00 91.31 190 GLY A C 1
ATOM 1464 O O . GLY A 1 190 ? 8.537 -20.301 -8.529 1.00 91.31 190 GLY A O 1
ATOM 1465 N N . LEU A 1 191 ? 7.448 -19.653 -6.673 1.00 89.94 191 LEU A N 1
ATOM 1466 C CA . LEU A 1 191 ? 6.244 -20.441 -6.902 1.00 89.94 191 LEU A CA 1
ATOM 1467 C C . LEU A 1 191 ? 5.148 -19.581 -7.527 1.00 89.94 191 LEU A C 1
ATOM 1469 O O . LEU A 1 191 ? 4.809 -18.511 -7.011 1.00 89.94 191 LEU A O 1
ATOM 1473 N N . ASP A 1 192 ? 4.529 -20.118 -8.570 1.00 86.88 192 ASP A N 1
ATOM 1474 C CA . ASP A 1 192 ? 3.300 -19.587 -9.143 1.00 86.88 192 ASP A CA 1
ATOM 1475 C C . ASP A 1 192 ? 2.075 -20.295 -8.559 1.00 86.88 192 ASP A C 1
ATOM 1477 O O . ASP A 1 192 ? 2.147 -21.412 -8.043 1.00 86.88 192 ASP A O 1
ATOM 1481 N N . ALA A 1 193 ? 0.930 -19.619 -8.615 1.00 89.00 193 ALA A N 1
ATOM 1482 C CA . ALA A 1 193 ? -0.355 -20.202 -8.259 1.00 89.00 193 ALA A CA 1
ATOM 1483 C C . ALA A 1 193 ? -1.371 -19.914 -9.368 1.00 89.00 193 ALA A C 1
ATOM 1485 O O . ALA A 1 193 ? -1.352 -18.809 -9.922 1.00 89.00 193 ALA A O 1
ATOM 1486 N N . PRO A 1 194 ? -2.283 -20.859 -9.658 1.00 93.94 194 PRO A N 1
ATOM 1487 C CA . PRO A 1 194 ? -3.452 -20.589 -10.483 1.00 93.94 194 PRO A CA 1
ATOM 1488 C C . PRO A 1 194 ? -4.215 -19.348 -9.996 1.00 93.94 194 PRO A C 1
ATOM 1490 O O . PRO A 1 194 ? -4.241 -19.050 -8.798 1.00 93.94 194 PRO A O 1
ATOM 1493 N N . ALA A 1 195 ? -4.817 -18.600 -10.922 1.00 92.62 195 ALA A N 1
ATOM 1494 C CA . ALA A 1 195 ? -5.412 -17.294 -10.627 1.00 92.62 195 ALA A CA 1
ATOM 1495 C C . ALA A 1 195 ? -6.547 -17.358 -9.586 1.00 92.62 195 ALA A C 1
ATOM 1497 O O . ALA A 1 195 ? -6.680 -16.462 -8.752 1.00 92.62 195 ALA A O 1
ATOM 1498 N N . ASP A 1 196 ? -7.341 -18.425 -9.609 1.00 94.81 196 ASP A N 1
ATOM 1499 C CA . ASP A 1 196 ? -8.404 -18.716 -8.645 1.00 94.81 196 ASP A CA 1
ATOM 1500 C C . ASP A 1 196 ? -7.843 -19.015 -7.246 1.00 94.81 196 ASP A C 1
ATOM 1502 O O . ASP A 1 196 ? -8.329 -18.470 -6.252 1.00 94.81 196 ASP A O 1
ATOM 1506 N N . VAL A 1 197 ? -6.767 -19.803 -7.167 1.00 94.50 197 VAL A N 1
ATOM 1507 C CA . VAL A 1 197 ? -6.058 -20.097 -5.914 1.00 94.50 197 VAL A CA 1
ATOM 1508 C C . VAL A 1 197 ? -5.430 -18.828 -5.335 1.00 94.50 197 VAL A C 1
ATOM 1510 O O . VAL A 1 197 ? -5.555 -18.566 -4.137 1.00 94.50 197 VAL A O 1
ATOM 1513 N N . ASP A 1 198 ? -4.787 -18.005 -6.166 1.00 93.69 198 ASP A N 1
ATOM 1514 C CA . ASP A 1 198 ? -4.222 -16.719 -5.747 1.00 93.69 198 ASP A CA 1
ATOM 1515 C C . ASP A 1 198 ? -5.303 -15.776 -5.201 1.00 93.69 198 ASP A C 1
ATOM 1517 O O . ASP A 1 198 ? -5.137 -15.202 -4.121 1.00 93.69 198 ASP A O 1
ATOM 1521 N N . ALA A 1 199 ? -6.437 -15.664 -5.899 1.00 94.19 199 ALA A N 1
ATOM 1522 C CA . ALA A 1 199 ? -7.569 -14.853 -5.462 1.00 94.19 199 ALA A CA 1
ATOM 1523 C C . ALA A 1 199 ? -8.156 -15.349 -4.129 1.00 94.19 199 ALA A C 1
ATOM 1525 O O . ALA A 1 199 ? -8.379 -14.547 -3.216 1.00 94.19 199 ALA A O 1
ATOM 1526 N N . ALA A 1 200 ? -8.351 -16.662 -3.979 1.00 96.06 200 ALA A N 1
ATOM 1527 C CA . ALA A 1 200 ? -8.861 -17.260 -2.747 1.00 96.06 200 ALA A CA 1
ATOM 1528 C C . ALA A 1 200 ? -7.916 -17.020 -1.558 1.00 96.06 200 ALA A C 1
ATOM 1530 O O . ALA A 1 200 ? -8.363 -16.630 -0.478 1.00 96.06 200 ALA A O 1
ATOM 1531 N N . GLN A 1 201 ? -6.606 -17.186 -1.756 1.00 95.62 201 GLN A N 1
ATOM 1532 C CA . GLN A 1 201 ? -5.607 -16.970 -0.706 1.00 95.62 201 GLN A CA 1
ATOM 1533 C C . GLN A 1 201 ? -5.475 -15.492 -0.320 1.00 95.62 201 GLN A C 1
ATOM 1535 O O . GLN A 1 201 ? -5.364 -15.182 0.867 1.00 95.62 201 GLN A O 1
ATOM 1540 N N . ARG A 1 202 ? -5.548 -14.566 -1.287 1.00 95.69 202 ARG A N 1
ATOM 1541 C CA . ARG A 1 202 ? -5.625 -13.119 -1.011 1.00 95.69 202 ARG A CA 1
ATOM 1542 C C . ARG A 1 202 ? -6.831 -12.775 -0.151 1.00 95.69 202 ARG A C 1
ATOM 1544 O O . ARG A 1 202 ? -6.687 -12.101 0.867 1.00 95.69 202 ARG A O 1
ATOM 1551 N N . LYS A 1 203 ? -8.006 -13.282 -0.530 1.00 96.38 203 LYS A N 1
ATOM 1552 C CA . LYS A 1 203 ? -9.240 -13.068 0.227 1.00 96.38 203 LYS A CA 1
ATOM 1553 C C . LYS A 1 203 ? -9.120 -13.614 1.652 1.00 96.38 203 LYS A C 1
ATOM 1555 O O . LYS A 1 203 ? -9.436 -12.898 2.596 1.00 96.38 203 LYS A O 1
ATOM 1560 N N . ALA A 1 204 ? -8.623 -14.841 1.812 1.00 97.19 204 ALA A N 1
ATOM 1561 C CA . ALA A 1 204 ? -8.438 -15.464 3.121 1.00 97.19 204 ALA A CA 1
ATOM 1562 C C . ALA A 1 204 ? -7.477 -14.665 4.018 1.00 97.19 204 ALA A C 1
ATOM 1564 O O . ALA A 1 204 ? -7.759 -14.469 5.199 1.00 97.19 204 ALA A O 1
ATOM 1565 N N . PHE A 1 205 ? -6.381 -14.150 3.452 1.00 97.19 205 PHE A N 1
ATOM 1566 C CA . PHE A 1 205 ? -5.443 -13.280 4.162 1.00 97.19 205 PHE A CA 1
ATOM 1567 C C . PHE A 1 205 ? -6.120 -11.997 4.671 1.00 97.19 205 PHE A C 1
ATOM 1569 O O . PHE A 1 205 ? -6.019 -11.677 5.856 1.00 97.19 205 PHE A O 1
ATOM 1576 N N . HIS A 1 206 ? -6.863 -11.290 3.813 1.00 96.75 206 HIS A N 1
ATOM 1577 C CA . HIS A 1 206 ? -7.595 -10.082 4.215 1.00 96.75 206 HIS A CA 1
ATOM 1578 C C . HIS A 1 206 ? -8.690 -10.371 5.241 1.00 96.75 206 HIS A C 1
ATOM 1580 O O . HIS A 1 206 ? -8.874 -9.597 6.180 1.00 96.75 206 HIS A O 1
ATOM 1586 N N . ASP A 1 207 ? -9.403 -11.486 5.090 1.00 97.31 207 ASP A N 1
ATOM 1587 C CA . ASP A 1 207 ? -10.431 -11.905 6.039 1.00 97.31 207 ASP A CA 1
ATOM 1588 C C . ASP A 1 207 ? -9.845 -12.186 7.422 1.00 97.31 207 ASP A C 1
ATOM 1590 O O . ASP A 1 207 ? -10.402 -11.719 8.416 1.00 97.31 207 ASP A O 1
ATOM 1594 N N . ALA A 1 208 ? -8.713 -12.887 7.493 1.00 96.12 208 ALA A N 1
ATOM 1595 C CA . ALA A 1 208 ? -8.019 -13.151 8.748 1.00 96.12 208 ALA A CA 1
ATOM 1596 C C . ALA A 1 208 ? -7.515 -11.854 9.401 1.00 96.12 208 ALA A C 1
ATOM 1598 O O . ALA A 1 208 ? -7.772 -11.625 10.583 1.00 96.12 208 ALA A O 1
ATOM 1599 N N . LEU A 1 209 ? -6.868 -10.975 8.628 1.00 96.00 209 LEU A N 1
ATOM 1600 C CA . LEU A 1 209 ? -6.356 -9.698 9.129 1.00 96.00 209 LEU A CA 1
ATOM 1601 C C . LEU A 1 209 ? -7.484 -8.805 9.661 1.00 96.00 209 LEU A C 1
ATOM 1603 O O . LEU A 1 209 ? -7.386 -8.264 10.763 1.00 96.00 209 LEU A O 1
ATOM 1607 N N . PHE A 1 210 ? -8.585 -8.692 8.911 1.00 96.81 210 PHE A N 1
ATOM 1608 C CA . PHE A 1 210 ? -9.756 -7.936 9.348 1.00 96.81 210 PHE A CA 1
ATOM 1609 C C . PHE A 1 210 ? -10.383 -8.524 10.610 1.00 96.81 210 PHE A C 1
ATOM 1611 O O . PHE A 1 210 ? -10.737 -7.765 11.505 1.00 96.81 210 PHE A O 1
ATOM 1618 N N . ARG A 1 211 ? -10.519 -9.852 10.701 1.00 95.81 211 ARG A N 1
ATOM 1619 C CA . ARG A 1 211 ? -11.094 -10.515 11.882 1.00 95.81 211 ARG A CA 1
ATOM 1620 C C . ARG A 1 211 ? -10.314 -10.169 13.145 1.00 95.81 211 ARG A C 1
ATOM 1622 O O . ARG A 1 211 ? -10.933 -9.819 14.143 1.00 95.81 211 ARG A O 1
ATOM 1629 N N . SER A 1 212 ? -8.983 -10.189 13.097 1.00 94.81 212 SER A N 1
ATOM 1630 C CA . SER A 1 212 ? -8.155 -9.791 14.243 1.00 94.81 212 SER A CA 1
ATOM 1631 C C . SER A 1 212 ? -8.372 -8.325 14.637 1.00 94.81 212 SER A C 1
ATOM 1633 O O . SER A 1 212 ? -8.511 -8.014 15.818 1.00 94.81 212 SER A O 1
ATOM 1635 N N . ILE A 1 213 ? -8.467 -7.422 13.654 1.00 95.62 213 ILE A N 1
ATOM 1636 C CA . ILE A 1 213 ? -8.763 -5.999 13.888 1.00 95.62 213 ILE A CA 1
ATOM 1637 C C . ILE A 1 213 ? -10.160 -5.818 14.505 1.00 95.62 213 ILE A C 1
ATOM 1639 O O . ILE A 1 213 ? -10.318 -5.082 15.478 1.00 95.62 213 ILE A O 1
ATOM 1643 N N . GLU A 1 214 ? -11.178 -6.486 13.960 1.00 95.56 214 GLU A N 1
ATOM 1644 C CA . GLU A 1 214 ? -12.567 -6.403 14.421 1.00 95.56 214 GLU A CA 1
ATOM 1645 C C . GLU A 1 214 ? -12.713 -6.865 15.874 1.00 95.56 214 GLU A C 1
ATOM 1647 O O . GLU A 1 214 ? -13.351 -6.173 16.671 1.00 95.56 214 GLU A O 1
ATOM 1652 N N . LEU A 1 215 ? -12.090 -7.989 16.236 1.00 93.31 215 LEU A N 1
ATOM 1653 C CA . LEU A 1 215 ? -12.108 -8.526 17.600 1.00 93.31 215 LEU A CA 1
ATOM 1654 C C . LEU A 1 215 ? -11.545 -7.514 18.608 1.00 93.31 215 LEU A C 1
ATOM 1656 O O . LEU A 1 215 ? -12.159 -7.261 19.645 1.00 93.31 215 LEU A O 1
ATOM 1660 N N . MET A 1 216 ? -10.438 -6.855 18.261 1.00 93.12 216 MET A N 1
ATOM 1661 C CA . MET A 1 216 ? -9.821 -5.834 19.112 1.00 93.12 216 MET A CA 1
ATOM 1662 C C . MET A 1 216 ? -10.661 -4.561 19.226 1.00 93.12 216 MET A C 1
ATOM 1664 O O . MET A 1 216 ? -10.839 -4.037 20.324 1.00 93.12 216 MET A O 1
ATOM 1668 N N . ILE A 1 217 ? -11.225 -4.067 18.119 1.00 92.00 217 ILE A N 1
ATOM 1669 C CA . ILE A 1 217 ? -12.067 -2.857 18.134 1.00 92.00 217 ILE A CA 1
ATOM 1670 C C . ILE A 1 217 ? -13.345 -3.086 18.944 1.00 92.00 217 ILE A C 1
ATOM 1672 O O . ILE A 1 217 ? -13.766 -2.216 19.703 1.00 92.00 217 ILE A O 1
ATOM 1676 N N . THR A 1 218 ? -13.965 -4.255 18.788 1.00 89.62 218 THR A N 1
ATOM 1677 C CA . THR A 1 218 ? -15.217 -4.610 19.471 1.00 89.62 218 THR A CA 1
ATOM 1678 C C . THR A 1 218 ? -15.007 -5.107 20.904 1.00 89.62 218 THR A C 1
ATOM 1680 O O . THR A 1 218 ? -15.991 -5.370 21.594 1.00 89.62 218 THR A O 1
ATOM 1683 N N . ARG A 1 219 ? -13.749 -5.212 21.368 1.00 77.94 219 ARG A N 1
ATOM 1684 C CA . ARG A 1 219 ? -13.352 -5.803 22.662 1.00 77.94 219 ARG A CA 1
ATOM 1685 C C . ARG A 1 219 ? -13.851 -7.237 22.863 1.00 77.94 219 ARG A C 1
ATOM 1687 O O . ARG A 1 219 ? -14.035 -7.689 23.990 1.00 77.94 219 ARG A O 1
ATOM 1694 N N . GLN A 1 220 ? -14.059 -7.963 21.773 1.00 60.03 220 GLN A N 1
ATOM 1695 C CA . GLN A 1 220 ? -14.268 -9.403 21.798 1.00 60.03 220 GLN A CA 1
ATOM 1696 C C . GLN A 1 220 ? -12.891 -10.069 21.731 1.00 60.03 220 GLN A C 1
ATOM 1698 O O . GLN A 1 220 ? -12.471 -10.538 20.680 1.00 60.03 220 GLN A O 1
ATOM 1703 N N . GLU A 1 221 ? -12.131 -10.048 22.827 1.00 44.56 221 GLU A N 1
ATOM 1704 C CA . GLU A 1 221 ? -10.829 -10.723 22.863 1.00 44.56 221 GLU A CA 1
ATOM 1705 C C . GLU A 1 221 ? -10.983 -12.239 22.656 1.00 44.56 221 GLU A C 1
ATOM 1707 O O . GLU A 1 221 ? -11.757 -12.906 23.345 1.00 44.56 221 GLU A O 1
ATOM 1712 N N . VAL A 1 222 ? -10.158 -12.812 21.775 1.00 47.31 222 VAL A N 1
ATOM 1713 C CA . VAL A 1 222 ? -9.729 -14.207 21.925 1.00 47.31 222 VAL A CA 1
ATOM 1714 C C . VAL A 1 222 ? -8.574 -14.176 22.916 1.00 47.31 222 VAL A C 1
ATOM 1716 O O . VAL A 1 222 ? -7.433 -13.909 22.543 1.00 47.31 222 VAL A O 1
ATOM 1719 N N . ALA A 1 223 ? -8.875 -14.398 24.195 1.00 32.41 223 ALA A N 1
ATOM 1720 C CA . ALA A 1 223 ? -7.852 -14.486 25.226 1.00 32.41 223 ALA A CA 1
ATOM 1721 C C . ALA A 1 223 ? -6.799 -15.548 24.835 1.00 32.41 223 ALA A C 1
ATOM 1723 O O . ALA A 1 223 ? -7.166 -16.701 24.570 1.00 32.41 223 ALA A O 1
ATOM 1724 N N . PRO A 1 224 ? -5.492 -15.224 24.813 1.00 37.16 224 PRO A N 1
ATOM 1725 C CA . PRO A 1 224 ? -4.469 -16.245 24.680 1.00 37.16 224 PRO A CA 1
ATOM 1726 C C . PRO A 1 224 ? -4.519 -17.133 25.927 1.00 37.16 224 PRO A C 1
ATOM 1728 O O . PRO A 1 224 ? -4.431 -16.644 27.057 1.00 37.16 224 PRO A O 1
ATOM 1731 N N . ARG A 1 225 ? -4.657 -18.453 25.737 1.00 34.91 225 ARG A N 1
ATOM 1732 C CA . ARG A 1 225 ? -4.492 -19.433 26.819 1.00 34.91 225 ARG A CA 1
ATOM 1733 C C . ARG A 1 225 ? -3.090 -19.265 27.404 1.00 34.91 225 ARG A C 1
ATOM 1735 O O . ARG A 1 225 ? -2.124 -19.802 26.869 1.00 34.91 225 ARG A O 1
ATOM 1742 N N . ARG A 1 226 ? -2.976 -18.559 28.529 1.00 34.44 226 ARG A N 1
ATOM 1743 C CA . ARG A 1 226 ? -1.833 -18.721 29.426 1.00 34.44 226 ARG A CA 1
ATOM 1744 C C . ARG A 1 226 ? -1.882 -20.162 29.925 1.00 34.44 226 ARG A C 1
ATOM 1746 O O . ARG A 1 226 ? -2.710 -20.500 30.765 1.00 34.44 226 ARG A O 1
ATOM 1753 N N . GLN A 1 227 ? -1.031 -21.024 29.377 1.00 39.75 227 GLN A N 1
ATOM 1754 C CA . GLN A 1 227 ? -0.671 -22.256 30.065 1.00 39.75 227 GLN A CA 1
ATOM 1755 C C . GLN A 1 227 ? 0.092 -21.841 31.318 1.00 39.75 227 GLN A C 1
ATOM 1757 O O . GLN A 1 227 ? 1.267 -21.480 31.267 1.00 39.75 227 GLN A O 1
ATOM 1762 N N . THR A 1 228 ? -0.603 -21.833 32.448 1.00 35.34 228 THR A N 1
ATOM 1763 C CA . THR A 1 228 ? 0.031 -21.760 33.756 1.00 35.34 228 THR A CA 1
ATOM 1764 C C . THR A 1 228 ? 0.787 -23.070 33.942 1.00 35.34 228 THR A C 1
ATOM 1766 O O . THR A 1 228 ? 0.198 -24.100 34.258 1.00 35.34 228 THR A O 1
ATOM 1769 N N . ALA A 1 229 ? 2.093 -23.058 33.679 1.00 38.19 229 ALA A N 1
ATOM 1770 C CA . ALA A 1 229 ? 2.970 -24.140 34.087 1.00 38.19 229 ALA A CA 1
ATOM 1771 C C . ALA A 1 229 ? 3.041 -24.127 35.618 1.00 38.19 229 ALA A C 1
ATOM 1773 O O . ALA A 1 229 ? 3.773 -23.340 36.221 1.00 38.19 229 ALA A O 1
ATOM 1774 N N . THR A 1 230 ? 2.243 -24.982 36.251 1.00 37.53 230 THR A N 1
ATOM 1775 C CA . THR A 1 230 ? 2.369 -25.312 37.668 1.00 37.53 230 THR A CA 1
ATOM 1776 C C . THR A 1 230 ? 3.717 -26.002 37.865 1.00 37.53 230 THR A C 1
ATOM 1778 O O . THR A 1 230 ? 3.865 -27.194 37.606 1.00 37.53 230 THR A O 1
ATOM 1781 N N . ARG A 1 231 ? 4.735 -25.253 38.295 1.00 39.72 231 ARG A N 1
ATOM 1782 C CA . ARG A 1 231 ? 5.967 -25.836 38.835 1.00 39.72 231 ARG A CA 1
ATOM 1783 C C . ARG A 1 231 ? 5.623 -26.477 40.180 1.00 39.72 231 ARG A C 1
ATOM 1785 O O . ARG A 1 231 ? 5.489 -25.781 41.182 1.00 39.72 231 ARG A O 1
ATOM 1792 N N . HIS A 1 232 ? 5.469 -27.799 40.203 1.00 39.44 232 HIS A N 1
ATOM 1793 C CA . HIS A 1 232 ? 5.584 -28.556 41.444 1.00 39.44 232 HIS A CA 1
ATOM 1794 C C . HIS A 1 232 ? 7.046 -28.523 41.899 1.00 39.44 232 HIS A C 1
ATOM 1796 O O . HIS A 1 232 ? 7.932 -29.077 41.253 1.00 39.44 232 HIS A O 1
ATOM 1802 N N . LEU A 1 233 ? 7.280 -27.826 43.011 1.00 43.41 233 LEU A N 1
ATOM 1803 C CA . LEU A 1 233 ? 8.448 -28.014 43.858 1.00 43.41 233 LEU A CA 1
ATOM 1804 C C . LEU A 1 233 ? 8.374 -29.428 44.441 1.00 43.41 233 LEU A C 1
ATOM 1806 O O . LEU A 1 233 ? 7.519 -29.706 45.278 1.00 43.41 233 LEU A O 1
ATOM 1810 N N . VAL A 1 234 ? 9.272 -30.306 44.004 1.00 43.22 234 VAL A N 1
ATOM 1811 C CA . VAL A 1 234 ? 9.631 -31.502 44.766 1.00 43.22 234 VAL A CA 1
ATOM 1812 C C . VAL A 1 234 ? 10.919 -31.164 45.501 1.00 43.22 234 VAL A C 1
ATOM 1814 O O . VAL A 1 234 ? 11.978 -31.035 44.893 1.00 43.22 234 VAL A O 1
ATOM 1817 N N . ALA A 1 235 ? 10.794 -30.963 46.810 1.00 41.50 235 ALA A N 1
ATOM 1818 C CA . ALA A 1 235 ? 11.914 -31.027 47.729 1.00 41.50 235 ALA A CA 1
ATOM 1819 C C . ALA A 1 235 ? 12.336 -32.495 47.858 1.00 41.50 235 ALA A C 1
ATOM 1821 O O . ALA A 1 235 ? 11.494 -33.354 48.126 1.00 41.50 235 ALA A O 1
ATOM 1822 N N . GLN A 1 236 ? 13.621 -32.778 47.680 1.00 41.81 236 GLN A N 1
ATOM 1823 C CA . GLN A 1 236 ? 14.237 -33.991 48.203 1.00 41.81 236 GLN A CA 1
ATOM 1824 C C . GLN A 1 236 ? 15.463 -33.606 49.026 1.00 41.81 236 GLN A C 1
ATOM 1826 O O . GLN A 1 236 ? 16.177 -32.661 48.687 1.00 41.81 236 GLN A O 1
ATOM 1831 N N . ALA A 1 237 ? 15.545 -34.309 50.153 1.00 44.12 237 ALA A N 1
ATOM 1832 C CA . ALA A 1 237 ? 16.462 -34.198 51.275 1.00 44.12 237 ALA A CA 1
ATOM 1833 C C . ALA A 1 237 ? 17.923 -34.507 50.926 1.00 44.12 237 ALA A C 1
ATOM 1835 O O . ALA A 1 237 ? 18.156 -35.214 49.920 1.00 44.12 237 ALA A O 1
#

Foldseek 3Di:
DPPCPDPCPDQDPVFVVLQVVDAAPDPPGRDRFDTDAPDAWLVRDGRSGTHHPVQWDDDPNGTHGPQVNLQRVQCPDPVQDPTGADPPASQSSVQSVLCVVCVVVLVVLCVVLADPADWDKDKDGWHWDDDPPDPWIKTKIWIFGGHPPGTPKIWMWIATRVGRQKIWIAIPNDTLDIDGQPVSVCVVVVHDDDPVVSVVSNVVVSVVSSVSVSCVSVVVDPDDPPPPPPPDDDDDD

Radius of gyration: 22.44 Å; chains: 1; bounding box: 44×58×80 Å

Sequence (237 aa):
MRATWMRRTATSPADEAAIAGAACTAADCERAAVVRCAYRDRRGRECTTTWCGQHRVEASGKPYCRRHAGVVGALASWEYVDGLPDVDSRAPALVSWTSNELDSRIRAVLRKVAPSGSPKLVTDPVHQVFTPGMAARRWVMSWKLVDHVSVLHRVSLEVDEGNDCVVRAVVNADLIGEAVPPWIERRRLGLDAPADVDAAQRKAFHDALFRSIELMITRQEVAPRRQTATRHLVAQA